Protein AF-A0AA88QJ76-F1 (afdb_monomer)

Structure (mmCIF, N/CA/C/O backbone):
data_AF-A0AA88QJ76-F1
#
_entry.id   AF-A0AA88QJ76-F1
#
loop_
_atom_site.group_PDB
_atom_site.id
_atom_site.type_symbol
_atom_site.label_atom_id
_atom_site.label_alt_id
_atom_site.label_comp_id
_atom_site.label_asym_id
_atom_site.label_entity_id
_atom_site.label_seq_id
_atom_site.pdbx_PDB_ins_code
_atom_site.Cartn_x
_atom_site.Cartn_y
_atom_site.Cartn_z
_atom_site.occupancy
_atom_site.B_iso_or_equiv
_atom_site.auth_seq_id
_atom_site.auth_comp_id
_atom_site.auth_asym_id
_atom_site.auth_atom_id
_atom_site.pdbx_PDB_model_num
ATOM 1 N N . CYS A 1 1 ? 22.068 1.053 -34.171 1.00 64.75 1 CYS A N 1
ATOM 2 C CA . CYS A 1 1 ? 22.144 1.717 -32.851 1.00 64.75 1 CYS A CA 1
ATOM 3 C C . CYS A 1 1 ? 23.212 2.799 -32.825 1.00 64.75 1 CYS A C 1
ATOM 5 O O . CYS A 1 1 ? 22.834 3.928 -32.592 1.00 64.75 1 CYS A O 1
ATOM 7 N N . SER A 1 2 ? 24.478 2.518 -33.160 1.00 75.44 2 SER A N 1
ATOM 8 C CA . SER A 1 2 ? 25.565 3.513 -33.067 1.00 75.44 2 SER A CA 1
ATOM 9 C C . SER A 1 2 ? 25.320 4.810 -33.853 1.00 75.44 2 SER A C 1
ATOM 11 O O . SER A 1 2 ? 25.640 5.882 -33.366 1.00 75.44 2 SER A O 1
ATOM 13 N N . LEU A 1 3 ? 24.700 4.730 -35.039 1.00 74.75 3 LEU A N 1
ATOM 14 C CA . LEU A 1 3 ? 24.311 5.921 -35.808 1.00 74.75 3 LEU A CA 1
ATOM 15 C C . LEU A 1 3 ? 23.188 6.723 -35.125 1.00 74.75 3 LEU A C 1
ATOM 17 O O . LEU A 1 3 ? 23.214 7.949 -35.141 1.00 74.75 3 LEU A O 1
ATOM 21 N N . GLY A 1 4 ? 22.237 6.032 -34.488 1.00 77.50 4 GLY A N 1
ATOM 22 C CA . GLY A 1 4 ? 21.186 6.650 -33.676 1.00 77.50 4 GLY A CA 1
ATOM 23 C C . GLY A 1 4 ? 21.742 7.289 -32.405 1.00 77.50 4 GLY A C 1
ATOM 24 O O . GLY A 1 4 ? 21.294 8.361 -32.032 1.00 77.50 4 GLY A O 1
ATOM 25 N N . ASP A 1 5 ? 22.769 6.695 -31.790 1.00 76.06 5 ASP A N 1
ATOM 26 C CA . ASP A 1 5 ? 23.415 7.249 -30.590 1.00 76.06 5 ASP A CA 1
ATOM 27 C C . ASP A 1 5 ? 24.094 8.608 -30.888 1.00 76.06 5 ASP A C 1
ATOM 29 O O . ASP A 1 5 ? 24.190 9.452 -30.003 1.00 76.06 5 ASP A O 1
ATOM 33 N N . ILE A 1 6 ? 24.528 8.837 -32.137 1.00 78.75 6 ILE A N 1
ATOM 34 C CA . ILE A 1 6 ? 25.146 10.096 -32.595 1.00 78.75 6 ILE A CA 1
ATOM 35 C C . ILE A 1 6 ? 24.092 11.114 -33.051 1.00 78.75 6 ILE A C 1
ATOM 37 O O . ILE A 1 6 ? 24.197 12.298 -32.750 1.00 78.75 6 ILE A O 1
ATOM 41 N N . THR A 1 7 ? 23.092 10.664 -33.811 1.00 79.12 7 THR A N 1
ATOM 42 C CA . THR A 1 7 ? 22.075 11.539 -34.429 1.00 79.12 7 THR A CA 1
ATOM 43 C C . THR A 1 7 ? 20.883 11.823 -33.519 1.00 79.12 7 THR A C 1
ATOM 45 O O . THR A 1 7 ? 20.097 12.723 -33.795 1.00 79.12 7 THR A O 1
ATOM 48 N N . ASN A 1 8 ? 20.754 11.054 -32.440 1.00 76.12 8 ASN A N 1
ATOM 49 C CA . ASN A 1 8 ? 19.618 11.014 -31.529 1.00 76.12 8 ASN A CA 1
ATOM 50 C C . ASN A 1 8 ? 18.247 10.882 -32.218 1.00 76.12 8 ASN A C 1
ATOM 52 O O . ASN A 1 8 ? 17.238 11.367 -31.709 1.00 76.12 8 ASN A O 1
ATOM 56 N N . ASP A 1 9 ? 18.221 10.225 -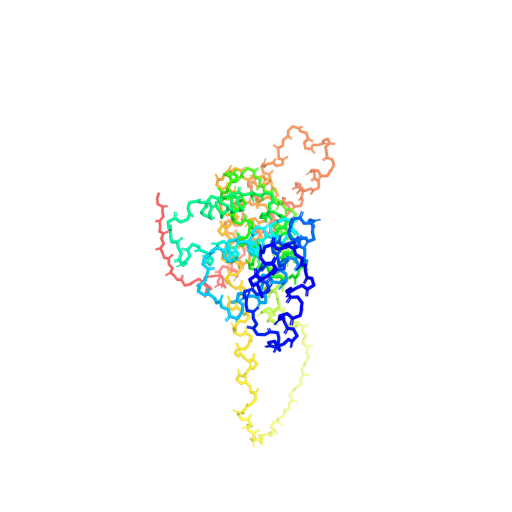33.377 1.00 82.56 9 ASP A N 1
ATOM 57 C CA . ASP A 1 9 ? 17.017 10.027 -34.176 1.00 82.56 9 ASP A CA 1
ATOM 58 C C . ASP A 1 9 ? 16.367 8.668 -33.875 1.00 82.56 9 ASP A C 1
ATOM 60 O O . ASP A 1 9 ? 16.984 7.602 -34.008 1.00 82.56 9 ASP A O 1
ATOM 64 N N . ASP A 1 10 ? 15.086 8.707 -33.513 1.00 85.00 10 ASP A N 1
ATOM 65 C CA . ASP A 1 10 ? 14.267 7.532 -33.224 1.00 85.00 10 ASP A CA 1
ATOM 66 C C . ASP A 1 10 ? 14.133 6.600 -34.434 1.00 85.00 10 ASP A C 1
ATOM 68 O O . ASP A 1 10 ? 14.090 5.376 -34.266 1.00 85.00 10 ASP A O 1
ATOM 72 N N . ALA A 1 11 ? 14.149 7.137 -35.662 1.00 86.50 11 ALA A N 1
ATOM 73 C CA . ALA A 1 11 ? 14.049 6.329 -36.878 1.00 86.50 11 ALA A CA 1
ATOM 74 C C . ALA A 1 11 ? 15.208 5.325 -36.996 1.00 86.50 11 ALA A C 1
ATOM 76 O O . ALA A 1 11 ? 15.017 4.172 -37.402 1.00 86.50 11 ALA A O 1
ATOM 77 N N . CYS A 1 12 ? 16.408 5.720 -36.559 1.00 85.81 12 CYS A N 1
ATOM 78 C CA . CYS A 1 12 ? 17.585 4.855 -36.556 1.00 85.81 12 CYS A CA 1
ATOM 79 C C . CYS A 1 12 ? 17.459 3.686 -35.564 1.00 85.81 12 CYS A C 1
ATOM 81 O O . CYS A 1 12 ? 18.007 2.604 -35.807 1.00 85.81 12 CYS A O 1
ATOM 83 N N . TYR A 1 13 ? 16.748 3.876 -34.449 1.00 87.44 13 TYR A N 1
ATOM 84 C CA . TYR A 1 13 ? 16.494 2.815 -33.475 1.00 87.44 13 TYR A CA 1
ATOM 85 C C . TYR A 1 13 ? 15.327 1.916 -33.889 1.00 87.44 13 TYR A C 1
ATOM 87 O O . TYR A 1 13 ? 15.441 0.700 -33.740 1.00 87.44 13 TYR A O 1
ATOM 95 N N . ASN A 1 14 ? 14.266 2.473 -34.478 1.00 87.38 14 ASN A N 1
ATOM 96 C CA . ASN A 1 14 ? 13.141 1.698 -35.010 1.00 87.38 14 ASN A CA 1
ATOM 97 C C . ASN A 1 14 ? 13.599 0.741 -36.113 1.00 87.38 14 ASN A C 1
ATOM 99 O O . ASN A 1 14 ? 13.347 -0.459 -36.029 1.00 87.38 14 ASN A O 1
ATOM 103 N N . LYS A 1 15 ? 14.415 1.222 -37.058 1.00 86.94 15 LYS A N 1
ATOM 104 C CA . LYS A 1 15 ? 15.025 0.362 -38.082 1.00 86.94 15 LYS A CA 1
ATOM 105 C C . LYS A 1 15 ? 15.911 -0.730 -37.473 1.00 86.94 15 LYS A C 1
ATOM 107 O O . LYS A 1 15 ? 15.948 -1.857 -37.960 1.00 86.94 15 LYS A O 1
ATOM 112 N N . ALA A 1 16 ? 16.613 -0.431 -36.377 1.00 85.12 16 ALA A N 1
ATOM 113 C CA . ALA A 1 16 ? 17.391 -1.439 -35.657 1.00 85.12 16 ALA A CA 1
ATOM 114 C C . ALA A 1 16 ? 16.502 -2.487 -34.958 1.00 85.12 16 ALA A C 1
ATOM 116 O O . ALA A 1 16 ? 16.897 -3.651 -34.863 1.00 85.12 16 ALA A O 1
ATOM 117 N N . LEU A 1 17 ? 15.311 -2.112 -34.481 1.00 87.50 17 LEU A N 1
ATOM 118 C CA . LEU A 1 17 ? 14.330 -3.050 -33.930 1.00 87.50 17 LEU A CA 1
ATOM 119 C C . LEU A 1 17 ? 13.701 -3.927 -35.014 1.00 87.50 17 LEU A C 1
ATOM 121 O O . LEU A 1 17 ? 13.599 -5.132 -34.798 1.00 87.50 17 LEU A O 1
ATOM 125 N N . GLU A 1 18 ? 13.365 -3.365 -36.175 1.00 89.31 18 GLU A N 1
ATOM 126 C CA . GLU A 1 18 ? 12.838 -4.109 -37.327 1.00 89.31 18 GLU A CA 1
ATOM 127 C C . GLU A 1 18 ? 13.822 -5.186 -37.791 1.00 89.31 18 GLU A C 1
ATOM 129 O O . GLU A 1 18 ? 13.480 -6.366 -37.844 1.00 89.31 18 GLU A O 1
ATOM 134 N N . VAL A 1 19 ? 15.082 -4.804 -38.029 1.00 89.25 19 VAL A N 1
ATOM 135 C CA . VAL A 1 19 ? 16.128 -5.736 -38.485 1.00 89.25 19 VAL A CA 1
ATOM 136 C C . VAL A 1 19 ? 16.435 -6.809 -37.435 1.00 89.25 19 VAL A C 1
ATOM 138 O O . VAL A 1 19 ? 16.779 -7.936 -37.781 1.00 89.25 19 VAL A O 1
ATOM 141 N N . SER A 1 20 ? 16.303 -6.486 -36.145 1.00 83.62 20 SER A N 1
ATOM 142 C CA . SER A 1 20 ? 16.570 -7.431 -35.050 1.00 83.62 20 SER A CA 1
ATOM 143 C C . SER A 1 20 ? 15.352 -8.244 -34.598 1.00 83.62 20 SER A C 1
ATOM 145 O O . SER A 1 20 ? 15.470 -9.019 -33.645 1.00 83.62 20 SER A O 1
ATOM 147 N N . GLY A 1 21 ? 14.180 -8.070 -35.220 1.00 85.50 21 GLY A N 1
ATOM 148 C CA . GLY A 1 21 ? 12.945 -8.737 -34.797 1.00 85.50 21 GLY A CA 1
ATOM 149 C C . GLY A 1 21 ? 12.543 -8.399 -33.355 1.00 85.50 21 GLY A C 1
ATOM 150 O O . GLY A 1 21 ? 12.120 -9.275 -32.604 1.00 85.50 21 GLY A O 1
ATOM 151 N N . ASN A 1 22 ? 12.736 -7.143 -32.941 1.00 83.94 22 ASN A N 1
ATOM 152 C CA . ASN A 1 22 ? 12.424 -6.615 -31.608 1.00 83.94 22 ASN A CA 1
ATOM 153 C C . ASN A 1 22 ? 13.224 -7.232 -30.434 1.00 83.94 22 ASN A C 1
ATOM 155 O O . ASN A 1 22 ? 12.823 -7.121 -29.269 1.00 83.94 22 ASN A O 1
ATOM 159 N N . ARG A 1 23 ? 14.373 -7.861 -30.724 1.00 86.25 23 ARG A N 1
ATOM 160 C CA . ARG A 1 23 ? 15.261 -8.499 -29.727 1.00 86.25 23 ARG A CA 1
ATOM 161 C C . ARG A 1 23 ? 16.390 -7.594 -29.229 1.00 86.25 23 ARG A C 1
ATOM 163 O O . ARG A 1 23 ? 17.107 -7.951 -28.298 1.00 86.25 23 ARG A O 1
ATOM 170 N N . SER A 1 24 ? 16.575 -6.419 -29.830 1.00 89.31 24 SER A N 1
ATOM 171 C CA . SER A 1 24 ? 17.642 -5.498 -29.433 1.00 89.31 24 SER A CA 1
ATOM 172 C C . SER A 1 24 ? 17.275 -4.702 -28.178 1.00 89.31 24 SER A C 1
ATOM 174 O O . SER A 1 24 ? 16.634 -3.653 -28.253 1.00 89.31 24 SER A O 1
ATOM 176 N N . ALA A 1 25 ? 17.751 -5.157 -27.014 1.00 89.94 25 ALA A N 1
ATOM 177 C CA . ALA A 1 25 ? 17.600 -4.422 -25.756 1.00 89.94 25 ALA A CA 1
ATOM 178 C C . ALA A 1 25 ? 18.228 -3.017 -25.833 1.00 89.94 25 ALA A C 1
ATOM 180 O O . ALA A 1 25 ? 17.666 -2.056 -25.322 1.00 89.94 25 ALA A O 1
ATOM 181 N N . ARG A 1 26 ? 19.374 -2.855 -26.516 1.00 89.50 26 ARG A N 1
ATOM 182 C CA . ARG A 1 26 ? 20.039 -1.545 -26.671 1.00 89.50 26 ARG A CA 1
ATOM 183 C C . ARG A 1 26 ? 19.161 -0.530 -27.403 1.00 89.50 26 ARG A C 1
ATOM 185 O O . ARG A 1 26 ? 19.054 0.589 -26.924 1.00 89.50 26 ARG A O 1
ATOM 192 N N . ALA A 1 27 ? 18.525 -0.919 -28.510 1.00 90.56 27 ALA A N 1
ATOM 193 C CA . ALA A 1 27 ? 17.647 -0.014 -29.251 1.00 90.56 27 ALA A CA 1
ATOM 194 C C . ALA A 1 27 ? 16.423 0.401 -28.416 1.00 90.56 27 ALA A C 1
ATOM 196 O O . ALA A 1 27 ? 16.096 1.583 -28.372 1.00 90.56 27 ALA A O 1
ATOM 197 N N . LYS A 1 28 ? 15.814 -0.543 -27.679 1.00 92.50 28 LYS A N 1
ATOM 198 C CA . LYS A 1 28 ? 14.700 -0.240 -26.763 1.00 92.50 28 LYS A CA 1
ATOM 199 C C . LYS A 1 28 ? 15.099 0.738 -25.659 1.00 92.50 28 LYS A C 1
ATOM 201 O O . LYS A 1 28 ? 14.355 1.672 -25.400 1.00 92.50 28 LYS A O 1
ATOM 206 N N . ARG A 1 29 ? 16.280 0.567 -25.048 1.00 93.62 29 ARG A N 1
ATOM 207 C CA . ARG A 1 29 ? 16.793 1.487 -24.012 1.00 93.62 29 ARG A CA 1
ATOM 208 C C . ARG A 1 29 ? 16.978 2.909 -24.543 1.00 93.62 29 ARG A C 1
ATOM 210 O O . ARG A 1 29 ? 16.581 3.857 -23.873 1.00 93.62 29 ARG A O 1
ATOM 217 N N . SER A 1 30 ? 17.559 3.061 -25.735 1.00 92.62 30 SER A N 1
ATOM 218 C CA . SER A 1 30 ? 17.749 4.386 -26.337 1.00 92.62 30 SER A CA 1
ATOM 219 C C . SER A 1 30 ? 16.409 5.058 -26.663 1.00 92.62 30 SER A C 1
ATOM 221 O O . SER A 1 30 ? 16.210 6.212 -26.296 1.00 92.62 30 SER A O 1
ATOM 223 N N . LEU A 1 31 ? 15.450 4.322 -27.240 1.00 92.31 31 LEU A N 1
ATOM 224 C CA . LEU A 1 31 ? 14.092 4.834 -27.475 1.00 92.31 31 LEU A CA 1
ATOM 225 C C . LEU A 1 31 ? 13.373 5.199 -26.172 1.00 92.31 31 LEU A C 1
ATOM 227 O O . LEU A 1 31 ? 12.736 6.245 -26.096 1.00 92.31 31 LEU A O 1
ATOM 231 N N . ALA A 1 32 ? 13.506 4.376 -25.130 1.00 94.44 32 ALA A N 1
ATOM 232 C CA . ALA A 1 32 ? 12.908 4.647 -23.827 1.00 94.44 32 ALA A CA 1
ATOM 233 C C . ALA A 1 32 ? 13.456 5.940 -23.206 1.00 94.44 32 ALA A C 1
ATOM 235 O O . ALA A 1 32 ? 12.697 6.725 -22.635 1.00 94.44 32 ALA A O 1
ATOM 236 N N . ARG A 1 33 ? 14.764 6.192 -23.350 1.00 93.56 33 ARG A N 1
ATOM 237 C CA . ARG A 1 33 ? 15.410 7.436 -22.911 1.00 93.56 33 ARG A CA 1
ATOM 238 C C . ARG A 1 33 ? 14.911 8.646 -23.704 1.00 93.56 33 ARG A C 1
ATOM 240 O O . ARG A 1 33 ? 14.624 9.678 -23.104 1.00 93.56 33 ARG A O 1
ATOM 247 N N . ASN A 1 34 ? 14.749 8.512 -25.019 1.00 93.25 34 ASN A N 1
ATOM 248 C CA . ASN A 1 34 ? 14.214 9.583 -25.860 1.00 93.25 34 ASN A CA 1
ATOM 249 C C . ASN A 1 34 ? 12.758 9.909 -25.513 1.00 93.25 34 ASN A C 1
ATOM 251 O O . ASN A 1 34 ? 12.433 11.079 -25.317 1.00 93.25 34 ASN A O 1
ATOM 255 N N . ALA A 1 35 ? 11.915 8.890 -25.327 1.00 94.00 35 ALA A N 1
ATOM 256 C CA . ALA A 1 35 ? 10.539 9.056 -24.860 1.00 94.00 35 ALA A CA 1
ATOM 257 C C . ALA A 1 35 ? 10.477 9.749 -23.485 1.00 94.00 35 ALA A C 1
ATOM 259 O O . ALA A 1 35 ? 9.692 10.676 -23.292 1.00 94.00 35 ALA A O 1
ATOM 260 N N . TYR A 1 36 ? 11.360 9.378 -22.548 1.00 95.12 36 TYR A N 1
ATOM 261 C CA . TYR A 1 36 ? 11.446 10.033 -21.237 1.00 95.12 36 TYR A CA 1
ATOM 262 C C . TYR A 1 36 ? 11.768 11.528 -21.362 1.00 95.12 36 TYR A C 1
ATOM 264 O O . TYR A 1 36 ? 11.114 12.360 -20.734 1.00 95.12 36 TYR A O 1
ATOM 272 N N . ASN A 1 37 ? 12.740 11.878 -22.210 1.00 92.94 37 ASN A N 1
ATOM 273 C CA . ASN A 1 37 ? 13.142 13.266 -22.445 1.00 92.94 37 ASN A CA 1
ATOM 274 C C . ASN A 1 37 ? 12.041 14.098 -23.122 1.00 92.94 37 ASN A C 1
ATOM 276 O O . ASN A 1 37 ? 11.983 15.308 -22.916 1.00 92.94 37 ASN A O 1
ATOM 280 N N . ARG A 1 38 ? 11.150 13.462 -23.895 1.00 93.06 38 ARG A N 1
ATOM 281 C CA . ARG A 1 38 ? 9.958 14.101 -24.476 1.00 93.06 38 ARG A CA 1
ATOM 282 C C . ARG A 1 38 ? 8.788 14.251 -23.497 1.00 93.06 38 ARG A C 1
ATOM 284 O O . ARG A 1 38 ? 7.810 14.907 -23.834 1.00 93.06 38 ARG A O 1
ATOM 291 N N . GLY A 1 39 ? 8.870 13.661 -22.304 1.00 93.62 39 GLY A N 1
ATOM 292 C CA . GLY A 1 39 ? 7.769 13.634 -21.334 1.00 93.62 39 GLY A CA 1
ATOM 293 C C . GLY A 1 39 ? 6.741 12.522 -21.574 1.00 93.62 39 GLY A C 1
ATOM 294 O O . GLY A 1 39 ? 5.723 12.465 -20.890 1.00 93.62 39 GLY A O 1
ATOM 295 N N . GLU A 1 40 ? 7.002 11.607 -22.509 1.00 95.50 40 GLU A N 1
ATOM 296 C CA . GLU A 1 40 ? 6.158 10.445 -22.812 1.00 95.50 40 GLU A CA 1
ATOM 297 C C . GLU A 1 40 ? 6.449 9.311 -21.811 1.00 95.50 40 GLU A C 1
ATOM 299 O O . GLU A 1 40 ? 6.975 8.249 -22.160 1.00 95.50 40 GLU A O 1
ATOM 304 N N . TYR A 1 41 ? 6.153 9.549 -20.530 1.00 95.81 41 TYR A N 1
ATOM 305 C CA . TYR A 1 41 ? 6.579 8.670 -19.433 1.00 95.81 41 TYR A CA 1
ATOM 306 C C . TYR A 1 41 ? 5.988 7.256 -19.516 1.00 95.81 41 TYR A C 1
ATOM 308 O O . TYR A 1 41 ? 6.716 6.289 -19.300 1.00 95.81 41 TYR A O 1
ATOM 316 N N . GLU A 1 42 ? 4.729 7.110 -19.933 1.00 95.94 42 GLU A N 1
ATOM 317 C CA . GLU A 1 42 ? 4.078 5.799 -20.078 1.00 95.94 42 GLU A CA 1
ATOM 318 C C . GLU A 1 42 ? 4.709 4.947 -21.176 1.00 95.94 42 GLU A C 1
ATOM 320 O O . GLU A 1 42 ? 4.959 3.752 -21.000 1.00 95.94 42 GLU A O 1
ATOM 325 N N . MET A 1 43 ? 5.028 5.580 -22.305 1.00 94.75 43 MET A N 1
ATOM 326 C CA . MET A 1 43 ? 5.728 4.922 -23.402 1.00 94.75 43 MET A CA 1
ATOM 327 C C . MET A 1 43 ? 7.151 4.544 -22.982 1.00 94.75 43 MET A C 1
ATOM 329 O O . MET A 1 43 ? 7.593 3.425 -23.243 1.00 94.75 43 MET A O 1
ATOM 333 N N . SER A 1 44 ? 7.848 5.448 -22.287 1.00 96.38 44 SER A N 1
ATOM 334 C CA . SER A 1 44 ? 9.183 5.192 -21.746 1.00 96.38 44 SER A CA 1
ATOM 335 C C . SER A 1 44 ? 9.193 3.994 -20.796 1.00 96.38 44 SER A C 1
ATOM 337 O O . SER A 1 44 ? 10.010 3.089 -20.968 1.00 96.38 44 SER A O 1
ATOM 339 N N . LYS A 1 45 ? 8.246 3.943 -19.853 1.00 96.75 45 LYS A N 1
ATOM 340 C CA . LYS A 1 45 ? 8.066 2.849 -18.892 1.00 96.75 45 LYS A CA 1
ATOM 341 C C . LYS A 1 45 ? 7.934 1.498 -19.605 1.00 96.75 45 LYS A C 1
ATOM 343 O O . LYS A 1 45 ? 8.737 0.596 -19.374 1.00 96.75 45 LYS A O 1
ATOM 348 N N . ASN A 1 46 ? 7.016 1.398 -20.568 1.00 96.00 46 ASN A N 1
ATOM 349 C CA . ASN A 1 46 ? 6.784 0.167 -21.331 1.00 96.00 46 ASN A CA 1
ATOM 350 C C . ASN A 1 46 ? 8.015 -0.270 -22.148 1.00 96.00 46 ASN A C 1
ATOM 352 O O . ASN A 1 46 ? 8.333 -1.460 -22.229 1.00 96.00 46 ASN A O 1
ATOM 356 N N . LEU A 1 47 ? 8.735 0.681 -22.754 1.00 94.81 47 LEU A N 1
ATOM 357 C CA . LEU A 1 47 ? 9.961 0.393 -23.504 1.00 94.81 47 LEU A CA 1
ATOM 358 C C . LEU A 1 47 ? 11.096 -0.084 -22.588 1.00 94.81 47 LEU A C 1
ATOM 360 O O . LEU A 1 47 ? 11.819 -1.016 -22.956 1.00 94.81 47 LEU A O 1
ATOM 364 N N . TRP A 1 48 ? 11.230 0.511 -21.400 1.00 96.19 48 TRP A N 1
ATOM 365 C CA . TRP A 1 48 ? 12.176 0.070 -20.376 1.00 96.19 48 TRP A CA 1
ATOM 366 C C . TRP A 1 48 ? 11.859 -1.340 -19.881 1.00 96.19 48 TRP A C 1
ATOM 368 O O . TRP A 1 48 ? 12.764 -2.170 -19.839 1.00 96.19 48 TRP A O 1
ATOM 378 N N . GLU A 1 49 ? 10.597 -1.664 -19.606 1.00 95.12 49 GLU A N 1
ATOM 379 C CA . GLU A 1 49 ? 10.184 -3.027 -19.236 1.00 95.12 49 GLU A CA 1
ATOM 380 C C . GLU A 1 49 ? 10.535 -4.042 -20.315 1.00 95.12 49 GLU A C 1
ATOM 382 O O . GLU A 1 49 ? 11.155 -5.068 -20.041 1.00 95.12 49 GLU A O 1
ATOM 387 N N . CYS A 1 50 ? 10.206 -3.729 -21.568 1.00 93.56 50 CYS A N 1
ATOM 388 C CA . CYS A 1 50 ? 10.541 -4.581 -22.700 1.00 93.56 50 CYS A CA 1
ATOM 389 C C . CYS A 1 50 ? 12.058 -4.749 -22.874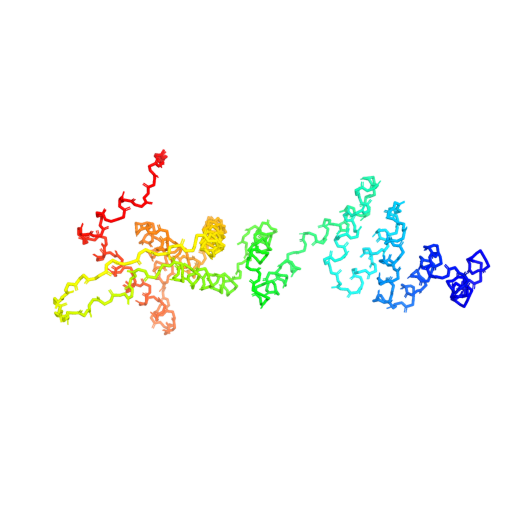 1.00 93.56 50 CYS A C 1
ATOM 391 O O . CYS A 1 50 ? 12.506 -5.766 -23.405 1.00 93.56 50 CYS A O 1
ATOM 393 N N . ALA A 1 51 ? 12.855 -3.749 -22.490 1.00 93.75 51 ALA A N 1
ATOM 394 C CA . ALA A 1 51 ? 14.308 -3.836 -22.503 1.00 93.75 51 ALA A CA 1
ATOM 395 C C . ALA A 1 51 ? 14.839 -4.700 -21.349 1.00 93.75 51 ALA A C 1
ATOM 397 O O . ALA A 1 51 ? 15.732 -5.516 -21.578 1.00 93.75 51 ALA A O 1
ATOM 398 N N . MET A 1 52 ? 14.286 -4.551 -20.143 1.00 94.56 52 MET A N 1
ATOM 399 C CA . MET A 1 52 ? 14.693 -5.303 -18.948 1.00 94.56 52 MET A CA 1
ATOM 400 C C . MET A 1 52 ? 14.247 -6.767 -18.995 1.00 94.56 52 MET A C 1
ATOM 402 O O . MET A 1 52 ? 14.952 -7.636 -18.491 1.00 94.56 52 MET A O 1
ATOM 406 N N . ALA A 1 53 ? 13.147 -7.065 -19.689 1.00 93.12 53 ALA A N 1
ATOM 407 C CA . ALA A 1 53 ? 12.735 -8.433 -19.992 1.00 93.12 53 ALA A CA 1
ATOM 408 C C . ALA A 1 53 ? 13.730 -9.160 -20.918 1.00 93.12 53 ALA A C 1
ATOM 410 O O . ALA A 1 53 ? 13.872 -10.376 -20.839 1.00 93.12 53 ALA A O 1
ATOM 411 N N . LEU A 1 54 ? 14.426 -8.423 -21.794 1.00 90.50 54 LEU A N 1
ATOM 412 C CA . LEU A 1 54 ? 15.454 -8.979 -22.681 1.00 90.50 54 LEU A CA 1
ATOM 413 C C . LEU A 1 54 ? 16.825 -9.067 -22.005 1.00 90.50 54 LEU A C 1
ATOM 415 O O . LEU A 1 54 ? 17.576 -10.003 -22.265 1.00 90.50 54 LEU A O 1
ATOM 419 N N . ASN A 1 55 ? 17.174 -8.078 -21.182 1.00 89.25 55 ASN A N 1
ATOM 420 C CA . ASN A 1 55 ? 18.401 -8.080 -20.398 1.00 89.25 55 ASN A CA 1
ATOM 421 C C . ASN A 1 55 ? 18.133 -7.539 -18.992 1.00 89.25 55 ASN A C 1
ATOM 423 O O . ASN A 1 55 ? 18.088 -6.325 -18.788 1.00 89.25 55 ASN A O 1
ATOM 427 N N . SER A 1 56 ? 18.008 -8.453 -18.032 1.00 89.88 56 SER A N 1
ATOM 428 C CA . SER A 1 56 ? 17.716 -8.131 -16.638 1.00 89.88 56 SER A CA 1
ATOM 429 C C . SER A 1 56 ? 18.951 -7.747 -15.822 1.00 89.88 56 SER A C 1
ATOM 431 O O . SER A 1 56 ? 18.794 -7.235 -14.719 1.00 89.88 56 SER A O 1
ATOM 433 N N . LEU A 1 57 ? 20.169 -7.983 -16.318 1.00 92.00 57 LEU A N 1
ATOM 434 C CA . LEU A 1 57 ? 21.426 -7.707 -15.609 1.00 92.00 57 LEU A CA 1
ATOM 435 C C . LEU A 1 57 ? 21.962 -6.316 -15.973 1.00 92.00 57 LEU A C 1
ATOM 437 O O . LEU A 1 57 ? 23.077 -6.166 -16.471 1.00 92.00 57 LEU A O 1
ATOM 441 N N . TYR A 1 58 ? 21.133 -5.289 -15.784 1.00 92.25 58 TYR A N 1
ATOM 442 C CA . TYR A 1 58 ? 21.505 -3.907 -16.078 1.00 92.25 58 TYR A CA 1
ATOM 443 C C . TYR A 1 58 ? 20.934 -2.945 -15.018 1.00 92.25 58 TYR A C 1
ATOM 445 O O . TYR A 1 58 ? 19.790 -2.505 -15.163 1.00 92.25 58 TYR A O 1
ATOM 453 N N . PRO A 1 59 ? 21.706 -2.618 -13.959 1.00 92.75 59 PRO A N 1
ATOM 454 C CA . PRO A 1 59 ? 21.242 -1.792 -12.838 1.00 92.75 59 PRO A CA 1
ATOM 455 C C . PRO A 1 59 ? 20.677 -0.435 -13.274 1.00 92.75 59 PRO A C 1
ATOM 457 O O . PRO A 1 59 ? 19.547 -0.103 -12.918 1.00 92.75 59 PRO A O 1
ATOM 460 N N . ASP A 1 60 ? 21.393 0.304 -14.132 1.00 93.44 60 ASP A N 1
ATOM 461 C CA . ASP A 1 60 ? 20.936 1.620 -14.610 1.00 93.44 60 ASP A CA 1
ATOM 462 C C . ASP A 1 60 ? 19.601 1.544 -15.361 1.00 93.44 60 ASP A C 1
ATOM 464 O O . ASP A 1 60 ? 18.840 2.507 -15.388 1.00 93.44 60 ASP A O 1
ATOM 468 N N . GLY A 1 61 ? 19.312 0.413 -16.014 1.00 93.94 61 GLY A N 1
ATOM 469 C CA . GLY A 1 61 ? 18.056 0.222 -16.733 1.00 93.94 61 GLY A CA 1
ATOM 470 C C . GLY A 1 61 ? 16.880 0.018 -15.796 1.00 93.94 61 GLY A C 1
ATOM 471 O O . GLY A 1 61 ? 15.815 0.578 -16.038 1.00 93.94 61 GLY A O 1
ATOM 472 N N . TRP A 1 62 ? 17.084 -0.727 -14.710 1.00 96.50 62 TRP A N 1
ATOM 473 C CA . TRP A 1 62 ? 16.093 -0.861 -13.645 1.00 96.50 62 TRP A CA 1
ATOM 474 C C . TRP A 1 62 ? 15.869 0.464 -12.913 1.00 96.50 62 TRP A C 1
ATOM 476 O O . TRP A 1 62 ? 14.723 0.827 -12.649 1.00 96.50 62 TRP A O 1
ATOM 486 N N . PHE A 1 63 ? 16.932 1.239 -12.682 1.00 96.69 63 PHE A N 1
ATOM 487 C CA . PHE A 1 63 ? 16.816 2.592 -12.138 1.00 96.69 63 PHE A CA 1
ATOM 488 C C . PHE A 1 63 ? 16.036 3.522 -13.081 1.00 96.69 63 PHE A C 1
ATOM 490 O O . PHE A 1 63 ? 15.118 4.218 -12.649 1.00 96.69 63 PHE A O 1
ATOM 497 N N . ALA A 1 64 ? 16.348 3.502 -14.380 1.00 95.88 64 ALA A N 1
ATOM 498 C CA . ALA A 1 64 ? 15.653 4.309 -15.380 1.00 95.88 64 ALA A CA 1
ATOM 499 C C . ALA A 1 64 ? 14.182 3.895 -15.556 1.00 95.88 64 ALA A C 1
ATOM 501 O O . ALA A 1 64 ? 13.327 4.766 -15.720 1.00 95.88 64 ALA A O 1
ATOM 502 N N . LEU A 1 65 ? 13.872 2.596 -15.461 1.00 96.75 65 LEU A N 1
ATOM 503 C CA . LEU A 1 65 ? 12.496 2.105 -15.388 1.00 96.75 65 LEU A CA 1
ATOM 504 C C . LEU A 1 65 ? 11.780 2.683 -14.165 1.00 96.75 65 LEU A C 1
ATOM 506 O O . LEU A 1 65 ? 10.675 3.203 -14.300 1.00 96.75 65 LEU A O 1
ATOM 510 N N . GLY A 1 66 ? 12.426 2.637 -12.996 1.00 95.50 66 GLY A N 1
ATOM 511 C CA . GLY A 1 66 ? 11.881 3.185 -11.758 1.00 95.50 66 GLY A CA 1
ATOM 512 C C . GLY A 1 66 ? 11.570 4.681 -11.867 1.00 95.50 66 GLY A C 1
ATOM 513 O O . GLY A 1 66 ? 10.483 5.129 -11.507 1.00 95.50 66 GLY A O 1
ATOM 514 N N . ALA A 1 67 ? 12.488 5.454 -12.454 1.00 95.50 67 ALA A N 1
ATOM 515 C CA . ALA A 1 67 ? 12.309 6.884 -12.694 1.00 95.50 67 ALA A CA 1
ATOM 516 C C . ALA A 1 67 ? 11.181 7.186 -13.699 1.00 95.50 67 ALA A C 1
ATOM 518 O O . ALA A 1 67 ? 10.372 8.087 -13.463 1.00 95.50 67 ALA A O 1
ATOM 519 N N . ALA A 1 68 ? 11.096 6.429 -14.799 1.00 96.44 68 ALA A N 1
ATOM 520 C CA . ALA A 1 68 ? 10.016 6.551 -15.779 1.00 96.44 68 ALA A CA 1
ATOM 521 C C . ALA A 1 68 ? 8.650 6.223 -15.159 1.00 96.44 68 ALA A C 1
ATOM 523 O O . ALA A 1 68 ? 7.716 7.009 -15.309 1.00 96.44 68 ALA A O 1
ATOM 524 N N . ALA A 1 69 ? 8.560 5.129 -14.398 1.00 95.38 69 ALA A N 1
ATOM 525 C CA . ALA A 1 69 ? 7.358 4.723 -13.672 1.00 95.38 69 ALA A CA 1
ATOM 526 C C . ALA A 1 69 ? 6.926 5.772 -12.632 1.00 95.38 69 ALA A C 1
ATOM 528 O O . ALA A 1 69 ? 5.750 6.118 -12.537 1.00 95.38 69 ALA A O 1
ATOM 529 N N . LEU A 1 70 ? 7.880 6.378 -11.920 1.00 91.56 70 LEU A N 1
ATOM 530 C CA . LEU A 1 70 ? 7.580 7.430 -10.952 1.00 91.56 70 LEU A CA 1
ATOM 531 C C . LEU A 1 70 ? 6.972 8.673 -11.618 1.00 91.56 70 LEU A C 1
ATOM 533 O O . LEU A 1 70 ? 6.001 9.240 -11.116 1.00 91.56 70 LEU A O 1
ATOM 537 N N . LYS A 1 71 ? 7.514 9.096 -12.768 1.00 92.81 71 LYS A N 1
ATOM 538 C CA . LYS A 1 71 ? 6.963 10.217 -13.550 1.00 92.81 71 LYS A CA 1
ATOM 539 C C . LYS A 1 71 ? 5.609 9.890 -14.182 1.00 92.81 71 LYS A C 1
ATOM 541 O O . LYS A 1 71 ? 4.763 10.775 -14.284 1.00 92.81 71 LYS A O 1
ATOM 546 N N . ALA A 1 72 ? 5.396 8.622 -14.515 1.00 91.88 72 ALA A N 1
ATOM 547 C CA . ALA A 1 72 ? 4.121 8.037 -14.917 1.00 91.88 72 ALA A CA 1
ATOM 548 C C . ALA A 1 72 ? 3.084 7.929 -13.775 1.00 91.88 72 ALA A C 1
ATOM 550 O O . ALA A 1 72 ? 1.931 7.591 -14.024 1.00 91.88 72 ALA A O 1
ATOM 551 N N . ARG A 1 73 ? 3.460 8.249 -12.524 1.00 86.19 73 ARG A N 1
ATOM 552 C CA . ARG A 1 73 ? 2.654 8.047 -11.300 1.00 86.19 73 ARG A CA 1
ATOM 553 C C . ARG A 1 73 ? 2.338 6.579 -10.984 1.00 86.19 73 ARG A C 1
ATOM 555 O O . ARG A 1 73 ? 1.454 6.305 -10.178 1.00 86.19 73 ARG A O 1
ATOM 562 N N . ASP A 1 74 ? 3.087 5.651 -11.565 1.00 86.06 74 ASP A N 1
ATOM 563 C CA . ASP A 1 74 ? 3.020 4.222 -11.276 1.00 86.06 74 ASP A CA 1
ATOM 564 C C . ASP A 1 74 ? 4.056 3.880 -10.200 1.00 86.06 74 ASP A C 1
ATOM 566 O O . ASP A 1 74 ? 5.231 3.617 -10.471 1.00 86.06 74 ASP A O 1
ATOM 570 N N . VAL A 1 75 ? 3.632 3.990 -8.943 1.00 84.56 75 VAL A N 1
ATOM 571 C CA . VAL A 1 75 ? 4.558 3.945 -7.810 1.00 84.56 75 VAL A CA 1
ATOM 572 C C . VAL A 1 75 ? 4.977 2.525 -7.444 1.00 84.56 75 VAL A C 1
ATOM 574 O O . VAL A 1 75 ? 6.121 2.321 -7.042 1.00 84.56 75 VAL A O 1
ATOM 577 N N . GLU A 1 76 ? 4.098 1.542 -7.630 1.00 83.88 76 GLU A N 1
ATOM 578 C CA . GLU A 1 76 ? 4.427 0.128 -7.420 1.00 83.88 76 GLU A CA 1
ATOM 579 C C . GLU A 1 76 ? 5.576 -0.283 -8.336 1.00 83.88 76 GLU A C 1
ATOM 581 O O . GLU A 1 76 ? 6.618 -0.761 -7.884 1.00 83.88 76 GLU A O 1
ATOM 586 N N . LYS A 1 77 ? 5.441 0.026 -9.627 1.00 89.75 77 LYS A N 1
ATOM 587 C CA . LYS A 1 77 ? 6.467 -0.293 -10.612 1.00 89.75 77 LYS A CA 1
ATOM 588 C C . LYS A 1 77 ? 7.737 0.532 -10.426 1.00 89.75 77 LYS A C 1
ATOM 590 O O . LYS A 1 77 ? 8.834 0.047 -10.712 1.00 89.75 77 LYS A O 1
ATOM 595 N N . ALA A 1 78 ? 7.611 1.759 -9.916 1.00 92.56 78 ALA A N 1
ATOM 596 C CA . ALA A 1 78 ? 8.763 2.558 -9.521 1.00 92.56 78 ALA A CA 1
ATOM 597 C C . ALA A 1 78 ? 9.558 1.877 -8.400 1.00 92.56 78 ALA A C 1
ATOM 599 O O . ALA A 1 78 ? 10.778 1.735 -8.505 1.00 92.56 78 ALA A O 1
ATOM 600 N N . LEU A 1 79 ? 8.862 1.414 -7.356 1.00 90.75 79 LEU A N 1
ATOM 601 C CA . LEU A 1 79 ? 9.463 0.709 -6.230 1.00 90.75 79 LEU A CA 1
ATOM 602 C C . LEU A 1 79 ? 10.131 -0.595 -6.681 1.00 90.75 79 LEU A C 1
ATOM 604 O O . LEU A 1 79 ? 11.275 -0.843 -6.296 1.00 90.75 79 LEU A O 1
ATOM 608 N N . ASP A 1 80 ? 9.474 -1.382 -7.534 1.00 91.50 80 ASP A N 1
ATOM 609 C CA . ASP A 1 80 ? 10.047 -2.601 -8.116 1.00 91.50 80 ASP A CA 1
ATOM 610 C C . ASP A 1 80 ? 11.318 -2.306 -8.918 1.00 91.50 80 ASP A C 1
ATOM 612 O O . ASP A 1 80 ? 12.346 -2.960 -8.721 1.00 91.50 80 ASP A O 1
ATOM 616 N N . GLY A 1 81 ? 11.281 -1.287 -9.785 1.00 93.25 81 GLY A N 1
ATOM 617 C CA . GLY A 1 81 ? 12.430 -0.865 -10.583 1.00 93.25 81 GLY A CA 1
ATOM 618 C C . GLY A 1 81 ? 13.624 -0.475 -9.714 1.00 93.25 81 GLY A C 1
ATOM 619 O O . GLY A 1 81 ? 14.720 -1.009 -9.889 1.00 93.25 81 GLY A O 1
ATOM 620 N N . PHE A 1 82 ? 13.420 0.388 -8.716 1.00 95.38 82 PHE A N 1
ATOM 621 C CA . PHE A 1 82 ? 14.507 0.777 -7.816 1.00 95.38 82 PHE A CA 1
ATOM 622 C C . PHE A 1 82 ? 14.999 -0.387 -6.946 1.00 95.38 82 PHE A C 1
ATOM 624 O O . PHE A 1 82 ? 16.206 -0.540 -6.764 1.00 95.38 82 PHE A O 1
ATOM 631 N N . THR A 1 83 ? 14.100 -1.246 -6.458 1.00 92.69 83 THR A N 1
ATOM 632 C CA . THR A 1 83 ? 14.466 -2.416 -5.642 1.00 92.69 83 THR A CA 1
ATOM 633 C C . THR A 1 83 ? 15.336 -3.384 -6.438 1.00 92.69 83 THR A C 1
ATOM 635 O O . THR A 1 83 ? 16.344 -3.873 -5.931 1.00 92.69 83 THR A O 1
ATOM 638 N N . ARG A 1 84 ? 15.001 -3.629 -7.710 1.00 94.06 84 ARG A N 1
ATOM 639 C CA . ARG A 1 84 ? 15.824 -4.447 -8.609 1.00 94.06 84 ARG A CA 1
ATOM 640 C C . ARG A 1 84 ? 17.165 -3.798 -8.928 1.00 94.06 84 ARG A C 1
ATOM 642 O O . ARG A 1 84 ? 18.163 -4.510 -8.990 1.00 94.06 84 ARG A O 1
ATOM 649 N N . ALA A 1 85 ? 17.209 -2.476 -9.092 1.00 95.19 85 ALA A N 1
ATOM 650 C CA . ALA A 1 85 ? 18.461 -1.756 -9.310 1.00 95.19 85 ALA A CA 1
ATOM 651 C C . ALA A 1 85 ? 19.428 -1.951 -8.131 1.00 95.19 85 ALA A C 1
ATOM 653 O O . ALA A 1 85 ? 20.568 -2.342 -8.349 1.00 95.19 85 ALA A O 1
ATOM 654 N N . VAL A 1 86 ? 18.941 -1.792 -6.897 1.00 94.75 86 VAL A N 1
ATOM 655 C CA . VAL A 1 86 ? 19.723 -1.989 -5.664 1.00 94.75 86 VAL A CA 1
ATOM 656 C C . VAL A 1 86 ? 20.136 -3.448 -5.446 1.00 94.75 86 VAL A C 1
ATOM 658 O O . VAL A 1 86 ? 21.221 -3.719 -4.945 1.00 94.75 86 VAL A O 1
ATOM 661 N N . GLN A 1 87 ? 19.292 -4.412 -5.829 1.00 93.75 87 GLN A N 1
ATOM 662 C CA . GLN A 1 87 ? 19.655 -5.835 -5.764 1.00 93.75 87 GLN A CA 1
ATOM 663 C C . GLN A 1 87 ? 20.861 -6.173 -6.651 1.00 93.75 87 GLN A C 1
ATOM 665 O O . GLN A 1 87 ? 21.605 -7.098 -6.333 1.00 93.75 87 GLN A O 1
ATOM 670 N N . LEU A 1 88 ? 21.026 -5.462 -7.771 1.00 93.69 88 LEU A N 1
ATOM 671 C CA . LEU A 1 88 ? 22.136 -5.663 -8.703 1.00 93.69 88 LEU A CA 1
ATOM 672 C C . LEU A 1 88 ? 23.338 -4.764 -8.388 1.00 93.69 88 LEU A C 1
ATOM 674 O O . LEU A 1 88 ? 24.471 -5.181 -8.612 1.00 93.69 88 LEU A O 1
ATOM 678 N N . ASP A 1 89 ? 23.088 -3.555 -7.888 1.00 93.69 89 ASP A N 1
ATOM 679 C CA . ASP A 1 89 ? 24.094 -2.586 -7.459 1.00 93.69 89 ASP A CA 1
ATOM 680 C C . ASP A 1 89 ? 23.732 -2.003 -6.078 1.00 93.69 89 ASP A C 1
ATOM 682 O O . ASP A 1 89 ? 23.030 -0.988 -5.985 1.00 93.69 89 ASP A O 1
ATOM 686 N N . PRO A 1 90 ? 24.196 -2.643 -4.988 1.00 93.62 90 PRO A N 1
ATOM 687 C CA . PRO A 1 90 ? 23.906 -2.203 -3.625 1.00 93.62 90 PRO A CA 1
ATOM 688 C C . PRO A 1 90 ? 24.467 -0.820 -3.267 1.00 93.62 90 PRO A C 1
ATOM 690 O O . PRO A 1 90 ? 23.970 -0.207 -2.322 1.00 93.62 90 PRO A O 1
ATOM 693 N N . GLU A 1 91 ? 25.463 -0.325 -4.010 1.00 93.12 91 GLU A N 1
ATOM 694 C CA . GLU A 1 91 ? 26.132 0.963 -3.770 1.00 93.12 91 GLU A CA 1
ATOM 695 C C . GLU A 1 91 ? 25.380 2.149 -4.402 1.00 93.12 91 GLU A C 1
ATOM 697 O O . GLU A 1 91 ? 25.757 3.310 -4.218 1.00 93.12 91 GLU A O 1
ATOM 702 N N . ASN A 1 92 ? 24.282 1.894 -5.124 1.00 92.44 92 ASN A N 1
ATOM 703 C CA . ASN A 1 92 ? 23.482 2.942 -5.747 1.00 92.44 92 ASN A CA 1
ATOM 704 C C . ASN A 1 92 ? 22.674 3.742 -4.705 1.00 92.44 92 ASN A C 1
ATOM 706 O O . ASN A 1 92 ? 21.505 3.460 -4.417 1.00 92.44 92 ASN A O 1
ATOM 710 N N . GLY A 1 93 ? 23.303 4.782 -4.152 1.00 91.44 93 GLY A N 1
ATOM 711 C CA . GLY A 1 93 ? 22.699 5.669 -3.155 1.00 91.44 93 GLY A CA 1
ATOM 712 C C . GLY A 1 93 ? 21.461 6.425 -3.653 1.00 91.44 93 GLY A C 1
ATOM 713 O O . GLY A 1 93 ? 20.542 6.673 -2.871 1.00 91.44 93 GLY A O 1
ATOM 714 N N . GLU A 1 94 ? 21.380 6.746 -4.948 1.00 92.56 94 GLU A N 1
ATOM 715 C CA . GLU A 1 94 ? 20.205 7.413 -5.526 1.00 92.56 94 GLU A CA 1
ATOM 716 C C . GLU A 1 94 ? 18.982 6.490 -5.528 1.00 92.56 94 GLU A C 1
ATOM 718 O O . GLU A 1 94 ? 17.878 6.910 -5.170 1.00 92.56 94 GLU A O 1
ATOM 723 N N . ALA A 1 95 ? 19.174 5.218 -5.888 1.00 91.38 95 ALA A N 1
ATOM 724 C CA . ALA A 1 95 ? 18.118 4.215 -5.865 1.00 91.38 95 ALA A CA 1
ATOM 725 C C . ALA A 1 95 ? 17.616 3.979 -4.433 1.00 91.38 95 ALA A C 1
ATOM 727 O O . ALA A 1 95 ? 16.405 3.992 -4.200 1.00 91.38 95 ALA A O 1
ATOM 728 N N . TRP A 1 96 ? 18.527 3.861 -3.462 1.00 90.88 96 TRP A N 1
ATOM 729 C CA . TRP A 1 96 ? 18.174 3.771 -2.043 1.00 90.88 96 TRP A CA 1
ATOM 730 C C . TRP A 1 96 ? 17.387 4.983 -1.549 1.00 90.88 96 TRP A C 1
ATOM 732 O O . TRP A 1 96 ? 16.372 4.816 -0.870 1.00 90.88 96 TRP A O 1
ATOM 742 N N . ASN A 1 97 ? 17.814 6.194 -1.914 1.00 90.50 97 ASN A N 1
A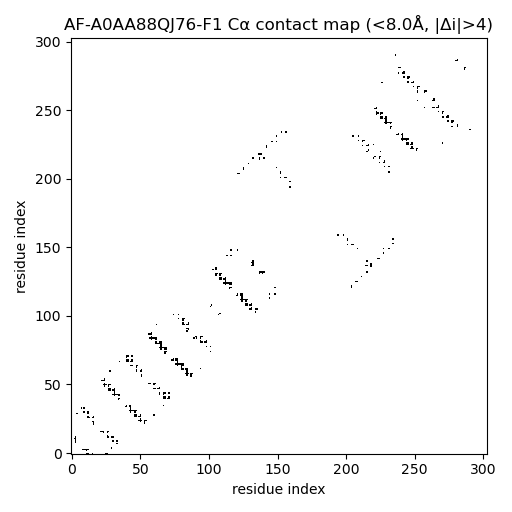TOM 743 C CA . ASN A 1 97 ? 17.117 7.419 -1.540 1.00 90.50 97 ASN A CA 1
ATOM 744 C C . ASN A 1 97 ? 15.696 7.456 -2.121 1.00 90.50 97 ASN A C 1
ATOM 746 O O . ASN A 1 97 ? 14.744 7.747 -1.401 1.00 90.50 97 ASN A O 1
ATOM 750 N N . ASN A 1 98 ? 15.524 7.083 -3.392 1.00 90.12 98 ASN A N 1
ATOM 751 C CA . ASN A 1 98 ? 14.204 7.023 -4.020 1.00 90.12 98 ASN A CA 1
ATOM 752 C C . ASN A 1 98 ? 13.297 5.967 -3.368 1.00 90.12 98 ASN A C 1
ATOM 754 O O . ASN A 1 98 ? 12.133 6.259 -3.097 1.00 90.12 98 ASN A O 1
ATOM 758 N N . ILE A 1 99 ? 13.819 4.777 -3.042 1.00 88.06 99 ILE A N 1
ATOM 759 C CA . ILE A 1 99 ? 13.076 3.749 -2.289 1.00 88.06 99 ILE A CA 1
ATOM 760 C C . ILE A 1 99 ? 12.650 4.290 -0.924 1.00 88.06 99 ILE A C 1
ATOM 762 O O . ILE A 1 99 ? 11.499 4.108 -0.528 1.00 88.06 99 ILE A O 1
ATOM 766 N N . ALA A 1 100 ? 13.558 4.947 -0.200 1.00 85.50 100 ALA A N 1
ATOM 767 C CA . ALA A 1 100 ? 13.270 5.508 1.113 1.00 85.50 100 ALA A CA 1
ATOM 768 C C . ALA A 1 100 ? 12.190 6.594 1.027 1.00 85.50 100 ALA A C 1
ATOM 770 O O . ALA A 1 100 ? 11.214 6.529 1.766 1.00 85.50 100 ALA A O 1
ATOM 771 N N . CYS A 1 101 ? 12.302 7.540 0.093 1.00 84.38 101 CYS A N 1
ATOM 772 C CA . CYS A 1 101 ? 11.293 8.578 -0.121 1.00 84.38 101 CYS A CA 1
ATOM 773 C C . CYS A 1 101 ? 9.922 7.990 -0.471 1.00 84.38 101 CYS A C 1
ATOM 775 O O . CYS A 1 101 ? 8.913 8.412 0.095 1.00 84.38 101 CYS A O 1
ATOM 777 N N . LEU A 1 102 ? 9.884 6.994 -1.362 1.00 81.19 102 LEU A N 1
ATOM 778 C CA . LEU A 1 102 ? 8.649 6.309 -1.739 1.00 81.19 102 LEU A CA 1
ATOM 779 C C . LEU A 1 102 ? 8.028 5.567 -0.556 1.00 81.19 102 LEU A C 1
ATOM 781 O O . LEU A 1 102 ? 6.841 5.718 -0.285 1.00 81.19 102 LEU A O 1
ATOM 785 N N . ARG A 1 103 ? 8.836 4.817 0.199 1.00 75.75 103 ARG A N 1
ATOM 786 C CA . ARG A 1 103 ? 8.366 4.079 1.376 1.00 75.75 103 ARG A CA 1
ATOM 787 C C . ARG A 1 103 ? 7.980 4.985 2.537 1.00 75.75 103 ARG A C 1
ATOM 789 O O . ARG A 1 103 ? 7.122 4.579 3.308 1.00 75.75 103 ARG A O 1
ATOM 796 N N . ASN A 1 104 ? 8.583 6.163 2.669 1.00 75.62 104 ASN A N 1
ATOM 797 C CA . ASN A 1 104 ? 8.322 7.094 3.767 1.00 75.62 104 ASN A CA 1
ATOM 798 C C . ASN A 1 104 ? 7.184 8.080 3.466 1.00 75.62 104 ASN A C 1
ATOM 800 O O . ASN A 1 104 ? 6.792 8.848 4.346 1.00 75.62 104 ASN A O 1
ATOM 804 N N . SER A 1 105 ? 6.626 8.076 2.252 1.00 81.19 105 SER A N 1
ATOM 805 C CA . SER A 1 105 ? 5.455 8.893 1.940 1.00 81.19 105 SER A CA 1
ATOM 806 C C . SER A 1 105 ? 4.197 8.244 2.515 1.00 81.19 105 SER A C 1
ATOM 808 O O . SER A 1 105 ? 3.648 7.295 1.962 1.00 81.19 105 SER A O 1
ATOM 810 N N . 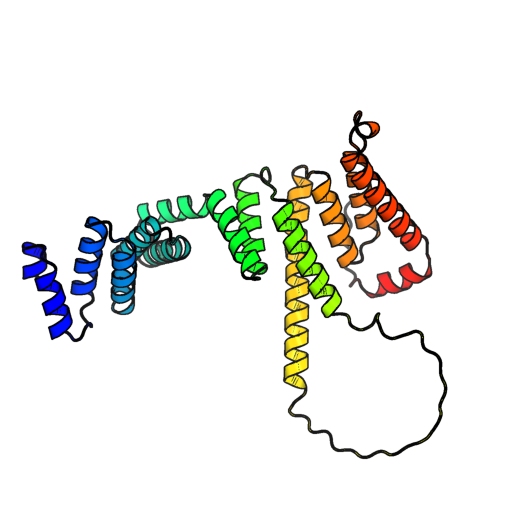TRP A 1 106 ? 3.720 8.774 3.638 1.00 80.25 106 TRP A N 1
ATOM 811 C CA . TRP A 1 106 ? 2.477 8.320 4.261 1.00 80.25 106 TRP A CA 1
ATOM 812 C C . TRP A 1 106 ? 1.257 8.537 3.352 1.00 80.25 106 TRP A C 1
ATOM 814 O O . TRP A 1 106 ? 0.389 7.674 3.319 1.00 80.25 106 TRP A O 1
ATOM 824 N N . GLN A 1 107 ? 1.217 9.619 2.559 1.00 82.56 107 GLN A N 1
ATOM 825 C CA . GLN A 1 107 ? 0.109 9.900 1.628 1.00 82.56 107 GLN A CA 1
ATOM 826 C C . GLN A 1 107 ? -0.052 8.801 0.578 1.00 82.56 107 GLN A C 1
ATOM 828 O O . GLN A 1 107 ? -1.155 8.482 0.142 1.00 82.56 107 GLN A O 1
ATOM 833 N N . LEU A 1 108 ? 1.073 8.249 0.128 1.00 81.81 108 LEU A N 1
ATOM 834 C CA . LEU A 1 108 ? 1.072 7.178 -0.849 1.00 81.81 108 LEU A CA 1
ATOM 835 C C . LEU A 1 108 ? 0.470 5.906 -0.253 1.00 81.81 108 LEU A C 1
ATOM 837 O O . LEU A 1 108 ? -0.400 5.302 -0.873 1.00 81.81 108 LEU A O 1
ATOM 841 N N . TRP A 1 109 ? 0.922 5.520 0.943 1.00 85.62 109 TRP A N 1
ATOM 842 C CA . TRP A 1 109 ? 0.397 4.345 1.634 1.00 85.62 109 TRP A CA 1
ATOM 843 C C . TRP A 1 109 ? -1.079 4.498 2.006 1.00 85.62 109 TRP A C 1
ATOM 845 O O . TRP A 1 109 ? -1.802 3.511 1.958 1.00 85.62 109 TRP A O 1
ATOM 855 N N . GLU A 1 110 ? -1.532 5.715 2.310 1.00 84.94 110 GLU A N 1
ATOM 856 C CA . GLU A 1 110 ? -2.945 6.040 2.540 1.00 84.94 110 GLU A CA 1
ATOM 857 C C . GLU A 1 110 ? -3.776 5.842 1.260 1.00 84.94 110 GLU A C 1
ATOM 859 O O . GLU A 1 110 ? -4.760 5.113 1.258 1.00 84.94 110 GLU A O 1
ATOM 864 N N . ASN A 1 111 ? -3.340 6.376 0.115 1.00 86.69 111 ASN A N 1
ATOM 865 C CA . ASN A 1 111 ? -4.040 6.129 -1.152 1.00 86.69 111 ASN A CA 1
ATOM 866 C C . ASN A 1 111 ? -4.028 4.641 -1.543 1.00 86.69 111 ASN A C 1
ATOM 868 O O . ASN A 1 111 ? -5.035 4.106 -2.008 1.00 86.69 111 ASN A O 1
ATOM 872 N N . TYR A 1 112 ? -2.895 3.964 -1.351 1.00 86.12 112 TYR A N 1
ATOM 873 C CA . TYR A 1 112 ? -2.752 2.543 -1.652 1.00 86.12 112 TYR A CA 1
ATOM 874 C C . TYR A 1 112 ? -3.642 1.674 -0.754 1.00 86.12 112 TYR A C 1
ATOM 876 O O . TYR A 1 112 ? -4.255 0.728 -1.246 1.00 86.12 112 TYR A O 1
ATOM 884 N N . SER A 1 113 ? -3.781 2.009 0.534 1.00 89.25 113 SER A N 1
ATOM 885 C CA . SER A 1 113 ? -4.643 1.265 1.454 1.00 89.25 113 SER A CA 1
ATOM 886 C C . SER A 1 113 ? -6.120 1.362 1.059 1.00 89.25 113 SER A C 1
ATOM 888 O O . SER A 1 113 ? -6.821 0.349 1.099 1.00 89.25 113 SER A O 1
ATOM 890 N N . HIS A 1 114 ? -6.575 2.529 0.594 1.00 87.94 114 HIS A N 1
ATOM 891 C CA . HIS A 1 114 ? -7.921 2.699 0.040 1.00 87.94 114 HIS A CA 1
ATOM 892 C C . HIS A 1 114 ? -8.140 1.873 -1.226 1.00 87.94 114 HIS A C 1
ATOM 894 O O . HIS A 1 114 ? -9.085 1.090 -1.288 1.00 87.94 114 HIS A O 1
ATOM 900 N N . VAL A 1 115 ? -7.246 1.987 -2.211 1.00 87.50 115 VAL A N 1
ATOM 901 C CA . VAL A 1 115 ? -7.378 1.257 -3.482 1.00 87.50 115 VAL A CA 1
ATOM 902 C C . VAL A 1 115 ? -7.335 -0.256 -3.256 1.00 87.50 115 VAL A C 1
ATOM 904 O O . VAL A 1 115 ? -8.141 -0.993 -3.821 1.00 87.50 115 VAL A O 1
ATOM 907 N N . ALA A 1 116 ? -6.442 -0.739 -2.389 1.00 87.50 116 ALA A N 1
ATOM 908 C CA . ALA A 1 116 ? -6.367 -2.153 -2.040 1.00 87.50 116 ALA A CA 1
ATOM 909 C C . ALA A 1 116 ? -7.656 -2.651 -1.363 1.00 87.50 116 ALA A C 1
ATOM 911 O O . ALA A 1 116 ? -8.104 -3.765 -1.648 1.00 87.50 116 ALA A O 1
ATOM 912 N N . ALA A 1 117 ? -8.279 -1.829 -0.510 1.00 88.25 117 ALA A N 1
ATOM 913 C CA . ALA A 1 117 ? -9.569 -2.145 0.097 1.00 88.25 117 ALA A CA 1
ATOM 914 C C . ALA A 1 117 ? -10.707 -2.161 -0.938 1.00 88.25 117 ALA A C 1
ATOM 916 O O . ALA A 1 117 ? -11.521 -3.081 -0.910 1.00 88.25 117 ALA A O 1
ATOM 917 N N . ASP A 1 118 ? -10.722 -1.222 -1.888 1.00 87.31 118 ASP A N 1
ATOM 918 C CA . ASP A 1 118 ? -11.728 -1.155 -2.958 1.00 87.31 118 ASP A CA 1
ATOM 919 C C . ASP A 1 118 ? -11.637 -2.352 -3.923 1.00 87.31 118 ASP A C 1
ATOM 921 O O . ASP A 1 118 ? -12.652 -2.860 -4.398 1.00 87.31 118 ASP A O 1
ATOM 925 N N . ILE A 1 119 ? -10.424 -2.859 -4.170 1.00 86.56 119 ILE A N 1
ATOM 926 C CA . ILE A 1 119 ? -10.185 -4.094 -4.939 1.00 86.56 119 ILE A CA 1
ATOM 927 C C . ILE A 1 119 ? -10.595 -5.347 -4.133 1.00 86.56 119 ILE A C 1
ATOM 929 O O . ILE A 1 119 ? -10.780 -6.428 -4.696 1.00 86.56 119 ILE A O 1
ATOM 933 N N . GLY A 1 120 ? -10.755 -5.225 -2.812 1.00 85.12 120 GLY A N 1
ATOM 934 C CA . GLY A 1 120 ? -11.071 -6.328 -1.902 1.00 85.12 120 GLY A CA 1
ATOM 935 C C . GLY A 1 120 ? -9.846 -7.105 -1.407 1.00 85.12 120 GLY A C 1
ATOM 936 O O . GLY A 1 120 ? -9.986 -8.182 -0.816 1.00 85.12 120 GLY A O 1
ATOM 937 N N . ASN A 1 121 ? -8.634 -6.579 -1.617 1.00 87.31 121 ASN A N 1
ATOM 938 C CA . ASN A 1 121 ? -7.397 -7.150 -1.088 1.00 87.31 121 ASN A CA 1
ATOM 939 C C . ASN A 1 121 ? -7.065 -6.555 0.289 1.00 87.31 121 ASN A C 1
ATOM 941 O O . ASN A 1 121 ? -6.157 -5.739 0.462 1.00 87.31 121 ASN A O 1
ATOM 945 N N . PHE A 1 122 ? -7.817 -7.001 1.295 1.00 86.44 122 PHE A N 1
ATOM 946 C CA . PHE A 1 122 ? -7.722 -6.485 2.662 1.00 86.44 122 PHE A CA 1
ATOM 947 C C . PHE A 1 122 ? -6.370 -6.750 3.334 1.00 86.44 122 PHE A C 1
ATOM 949 O O . PHE A 1 122 ? -5.966 -5.964 4.182 1.00 86.44 122 PHE A O 1
ATOM 956 N N . SER A 1 123 ? -5.637 -7.798 2.942 1.00 87.50 123 SER A N 1
ATOM 957 C CA . SER A 1 123 ? -4.283 -8.046 3.457 1.00 87.50 123 SER A CA 1
ATOM 958 C C . SER A 1 123 ? -3.315 -6.920 3.101 1.00 87.50 123 SER A C 1
ATOM 960 O O . SER A 1 123 ? -2.633 -6.400 3.981 1.00 87.50 123 SER A O 1
ATOM 962 N N . LEU A 1 124 ? -3.292 -6.505 1.831 1.00 87.44 124 LEU A N 1
ATOM 963 C CA . LEU A 1 124 ? -2.427 -5.411 1.383 1.00 87.44 124 LEU A CA 1
ATOM 964 C C . LEU A 1 124 ? -2.887 -4.076 1.967 1.00 87.44 124 LEU A C 1
ATOM 966 O O . LEU A 1 124 ? -2.064 -3.265 2.386 1.00 87.44 124 LEU A O 1
ATOM 970 N N . ALA A 1 125 ? -4.202 -3.877 2.069 1.00 89.69 125 ALA A N 1
ATOM 971 C CA . ALA A 1 125 ? -4.765 -2.683 2.677 1.00 89.69 125 ALA A CA 1
ATOM 972 C C . ALA A 1 125 ? -4.372 -2.548 4.166 1.00 89.69 125 ALA A C 1
ATOM 974 O O . ALA A 1 125 ? -4.007 -1.458 4.608 1.00 89.69 125 ALA A O 1
ATOM 975 N N . MET A 1 126 ? -4.384 -3.647 4.934 1.00 89.12 126 MET A N 1
ATOM 976 C CA . MET A 1 126 ? -3.929 -3.668 6.332 1.00 89.12 126 MET A CA 1
ATOM 977 C C . MET A 1 126 ? -2.424 -3.414 6.453 1.00 89.12 126 MET A C 1
ATOM 979 O O . MET A 1 126 ? -2.001 -2.658 7.327 1.00 89.12 126 MET A O 1
ATOM 983 N N . GLU A 1 127 ? -1.609 -3.998 5.570 1.00 88.31 127 GLU A N 1
ATOM 984 C CA . GLU A 1 127 ? -0.167 -3.737 5.549 1.00 88.31 127 GLU A CA 1
ATOM 985 C C . GLU A 1 127 ? 0.126 -2.256 5.301 1.00 88.31 127 GLU A C 1
ATOM 987 O O . GLU A 1 127 ? 0.921 -1.637 6.011 1.00 88.31 127 GLU A O 1
ATOM 992 N N . ALA A 1 128 ? -0.556 -1.678 4.319 1.00 87.75 128 ALA A N 1
ATOM 993 C CA . ALA A 1 128 ? -0.436 -0.279 3.962 1.00 87.75 128 ALA A CA 1
ATOM 994 C C . ALA A 1 128 ? -0.820 0.641 5.125 1.00 87.75 128 ALA A C 1
ATOM 996 O O . ALA A 1 128 ? -0.053 1.532 5.492 1.00 87.75 128 ALA A O 1
ATOM 997 N N . LEU A 1 129 ? -1.951 0.361 5.776 1.00 88.19 129 LEU A N 1
ATOM 998 C CA . LEU A 1 129 ? -2.389 1.080 6.969 1.00 88.19 129 LEU A CA 1
ATOM 999 C C . LEU A 1 129 ? -1.356 0.981 8.103 1.00 88.19 129 LEU A C 1
ATOM 1001 O O . LEU A 1 129 ? -1.016 1.984 8.729 1.00 88.19 129 LEU A O 1
ATOM 1005 N N . GLN A 1 130 ? -0.792 -0.206 8.331 1.00 89.19 130 GLN A N 1
ATOM 1006 C CA . GLN A 1 130 ? 0.263 -0.416 9.319 1.00 89.19 130 GLN A CA 1
ATOM 1007 C C . GLN A 1 130 ? 1.511 0.435 9.020 1.00 89.19 130 GLN A C 1
ATOM 1009 O O . GLN A 1 130 ? 2.139 0.955 9.947 1.00 89.19 130 GLN A O 1
ATOM 1014 N N . LYS A 1 131 ? 1.875 0.618 7.741 1.00 86.62 131 LYS A N 1
ATOM 1015 C CA . LYS A 1 131 ? 2.955 1.535 7.340 1.00 86.62 131 LYS A CA 1
ATOM 1016 C C . LYS A 1 131 ? 2.594 2.991 7.618 1.00 86.62 131 LYS A C 1
ATOM 1018 O O . LYS A 1 131 ? 3.427 3.690 8.187 1.00 86.62 131 LYS A O 1
ATOM 1023 N N . VAL A 1 132 ? 1.378 3.435 7.284 1.00 86.25 132 VAL A N 1
ATOM 1024 C CA . VAL A 1 132 ? 0.912 4.806 7.580 1.00 86.25 132 VAL A CA 1
ATOM 1025 C C . VAL A 1 132 ? 1.009 5.099 9.074 1.00 86.25 132 VAL A C 1
ATOM 1027 O O . VAL A 1 132 ? 1.564 6.126 9.467 1.00 86.25 132 VAL A O 1
ATOM 1030 N N . LEU A 1 133 ? 0.533 4.182 9.918 1.00 86.31 133 LEU A N 1
ATOM 1031 C CA . LEU A 1 133 ? 0.581 4.338 11.372 1.00 86.31 133 LEU A CA 1
ATOM 1032 C C . LEU A 1 133 ? 2.018 4.427 11.886 1.00 86.31 133 LEU A C 1
ATOM 1034 O O . LEU A 1 133 ? 2.331 5.316 12.671 1.00 86.31 133 LEU A O 1
ATOM 1038 N N . ASN A 1 134 ? 2.911 3.567 11.391 1.00 86.06 134 ASN A N 1
ATOM 1039 C CA . ASN A 1 134 ? 4.321 3.584 11.785 1.00 86.06 134 ASN A CA 1
ATOM 1040 C C . ASN A 1 134 ? 5.051 4.857 11.335 1.00 86.06 134 ASN A C 1
ATOM 1042 O O . ASN A 1 134 ? 5.931 5.331 12.041 1.00 86.06 134 ASN A O 1
ATOM 1046 N N . LEU A 1 135 ? 4.705 5.410 10.169 1.00 83.81 135 LEU A N 1
ATOM 1047 C CA . LEU A 1 135 ? 5.323 6.632 9.641 1.00 83.81 135 LEU A CA 1
ATOM 1048 C C . LEU A 1 135 ? 4.792 7.908 10.300 1.00 83.81 135 LEU A C 1
ATOM 1050 O O . LEU A 1 135 ? 5.467 8.933 10.286 1.00 83.81 135 LEU A O 1
ATOM 1054 N N . THR A 1 136 ? 3.571 7.868 10.832 1.00 80.50 136 THR A N 1
ATOM 1055 C CA . THR A 1 136 ? 2.899 9.034 11.422 1.00 80.50 136 THR A CA 1
ATOM 1056 C C . THR A 1 136 ? 2.894 9.018 12.950 1.00 80.50 136 THR A C 1
ATOM 1058 O O . THR A 1 136 ? 2.229 9.861 13.554 1.00 80.50 136 THR A O 1
ATOM 1061 N N . ASP A 1 137 ? 3.614 8.081 13.579 1.00 78.31 137 ASP A N 1
ATOM 1062 C CA . ASP A 1 137 ? 3.566 7.804 15.022 1.00 78.31 137 ASP A CA 1
ATOM 1063 C C . ASP A 1 137 ? 2.118 7.677 15.535 1.00 78.31 137 ASP A C 1
ATOM 1065 O O . ASP A 1 137 ? 1.742 8.257 16.555 1.00 78.31 137 ASP A O 1
ATOM 1069 N N . SER A 1 138 ? 1.274 6.981 14.765 1.00 76.06 138 SER A N 1
ATOM 1070 C CA . SER A 1 138 ? -0.160 6.775 15.012 1.00 76.06 138 SER A CA 1
ATOM 1071 C C . SER A 1 138 ? -1.011 8.052 15.131 1.00 76.06 138 SER A C 1
ATOM 1073 O O . SER A 1 138 ? -2.134 8.010 15.633 1.00 76.06 138 SER A O 1
ATOM 1075 N N . LYS A 1 139 ? -0.525 9.201 14.645 1.00 72.62 139 LYS A N 1
ATOM 1076 C CA . LYS A 1 139 ? -1.292 10.462 14.653 1.00 72.62 139 LYS A CA 1
ATOM 1077 C C . LYS A 1 139 ? -2.372 10.506 13.579 1.00 72.62 139 LYS A C 1
ATOM 1079 O O . LYS A 1 139 ? -3.351 11.234 13.732 1.00 72.62 139 LYS A O 1
ATOM 1084 N N . ARG A 1 140 ? -2.183 9.778 12.475 1.00 72.06 140 ARG A N 1
ATOM 1085 C CA . ARG A 1 140 ? -3.167 9.676 11.394 1.00 72.06 140 ARG A CA 1
ATOM 1086 C C . ARG A 1 140 ? -3.844 8.322 11.445 1.00 72.06 140 ARG A C 1
ATOM 1088 O O . ARG A 1 140 ? -3.240 7.307 11.120 1.00 72.06 140 ARG A O 1
ATOM 1095 N N . VAL A 1 141 ? -5.102 8.343 11.862 1.00 75.12 141 VAL A N 1
ATOM 1096 C CA . VAL A 1 141 ? -5.968 7.170 11.920 1.00 75.12 141 VAL A CA 1
ATOM 1097 C C . VAL A 1 141 ? -7.140 7.433 10.994 1.00 75.12 141 VAL A C 1
ATOM 1099 O O . VAL A 1 141 ? -7.971 8.294 11.281 1.00 75.12 141 VAL A O 1
ATOM 1102 N N . ASP A 1 142 ? -7.198 6.698 9.891 1.00 80.06 142 ASP A N 1
ATOM 1103 C CA . ASP A 1 142 ? -8.383 6.682 9.046 1.00 80.06 142 ASP A CA 1
ATOM 1104 C C . ASP A 1 142 ? -9.408 5.702 9.629 1.00 80.06 142 ASP A C 1
ATOM 1106 O O . ASP A 1 142 ? -9.341 4.486 9.431 1.00 80.06 142 ASP A O 1
ATOM 1110 N N . ALA A 1 143 ? -10.342 6.250 10.404 1.00 82.56 143 ALA A N 1
ATOM 1111 C CA . ALA A 1 143 ? -11.401 5.476 11.035 1.00 82.56 143 ALA A CA 1
ATOM 1112 C C . ALA A 1 143 ? -12.356 4.842 10.010 1.00 82.56 143 ALA A C 1
ATOM 1114 O O . ALA A 1 143 ? -12.888 3.765 10.276 1.00 82.56 143 ALA A O 1
ATOM 1115 N N . GLU A 1 144 ? -12.554 5.464 8.841 1.00 85.88 144 GLU A N 1
ATOM 1116 C CA . GLU A 1 144 ? -13.473 4.956 7.821 1.00 85.88 144 GLU A CA 1
ATOM 1117 C C . GLU A 1 144 ? -12.913 3.692 7.166 1.00 85.88 144 GLU A C 1
ATOM 1119 O O . GLU A 1 144 ? -13.617 2.687 7.038 1.00 85.88 144 GLU A O 1
ATOM 1124 N N . LEU A 1 145 ? -11.628 3.700 6.807 1.00 88.44 145 LEU A N 1
ATOM 1125 C CA . LEU A 1 145 ? -10.973 2.526 6.239 1.00 88.44 145 LEU A CA 1
ATOM 1126 C C . LEU A 1 145 ? -10.926 1.354 7.231 1.00 88.44 145 LEU A C 1
ATOM 1128 O O . LEU A 1 145 ? -11.198 0.215 6.845 1.00 88.44 145 LEU A O 1
ATOM 1132 N N . ILE A 1 146 ? -10.626 1.620 8.507 1.00 89.00 146 ILE A N 1
ATOM 1133 C CA . ILE A 1 146 ? -10.602 0.579 9.547 1.00 89.00 146 ILE A CA 1
ATOM 1134 C C . ILE A 1 146 ? -12.003 -0.004 9.763 1.00 89.00 146 ILE A C 1
ATOM 1136 O O . ILE A 1 146 ? -12.143 -1.218 9.900 1.00 89.00 146 ILE A O 1
ATOM 1140 N N . GLU A 1 147 ? -13.045 0.829 9.748 1.00 89.12 147 GLU A N 1
ATOM 1141 C CA . GLU A 1 147 ? -14.437 0.379 9.830 1.00 89.12 147 GLU A CA 1
ATOM 1142 C C . GLU A 1 147 ? -14.810 -0.519 8.641 1.00 89.12 147 GLU A C 1
ATOM 1144 O O . GLU A 1 147 ? -15.367 -1.598 8.845 1.00 89.12 147 GLU A O 1
ATOM 1149 N N . ARG A 1 148 ? -14.430 -0.151 7.410 1.00 89.38 148 ARG A N 1
ATOM 1150 C CA . ARG A 1 148 ? -14.639 -1.006 6.225 1.00 89.38 148 ARG A CA 1
ATOM 1151 C C . ARG A 1 148 ? -13.917 -2.352 6.353 1.00 89.38 148 ARG A C 1
ATOM 1153 O O . ARG A 1 148 ? -14.502 -3.392 6.053 1.00 89.38 148 ARG A O 1
ATOM 1160 N N . MET A 1 149 ? -12.668 -2.352 6.827 1.00 88.75 149 MET A N 1
ATOM 1161 C CA . MET A 1 149 ? -11.912 -3.586 7.082 1.00 88.75 149 MET A CA 1
ATOM 1162 C C . MET A 1 149 ? -12.576 -4.451 8.157 1.00 88.75 149 MET A C 1
ATOM 1164 O O . MET A 1 149 ? -12.673 -5.665 7.987 1.00 88.75 149 MET A O 1
ATOM 1168 N N . MET A 1 150 ? -13.056 -3.840 9.244 1.00 89.94 150 MET A N 1
ATOM 1169 C CA . MET A 1 150 ? -13.762 -4.540 10.316 1.00 89.94 150 MET A CA 1
ATOM 1170 C C . MET A 1 150 ? -15.035 -5.215 9.800 1.00 89.94 150 MET A C 1
ATOM 1172 O O . MET A 1 150 ? -15.238 -6.400 10.048 1.00 89.94 150 MET A O 1
ATOM 1176 N N . GLN A 1 151 ? -15.868 -4.493 9.047 1.00 89.94 151 GLN A N 1
ATOM 1177 C CA . GLN A 1 151 ? -17.109 -5.035 8.484 1.00 89.94 151 GLN A CA 1
ATOM 1178 C C . GLN A 1 151 ? -16.854 -6.240 7.578 1.00 89.94 151 GLN A C 1
ATOM 1180 O O . GLN A 1 151 ? -17.585 -7.230 7.635 1.00 89.94 151 GLN A O 1
ATOM 1185 N N . GLU A 1 152 ? -15.800 -6.189 6.761 1.00 86.44 152 GLU A N 1
ATOM 1186 C CA . GLU A 1 152 ? -15.432 -7.332 5.933 1.00 86.44 152 GLU A CA 1
ATOM 1187 C C . GLU A 1 152 ? -14.959 -8.518 6.783 1.00 86.44 152 GLU A C 1
ATOM 1189 O O . GLU A 1 152 ? -15.356 -9.656 6.527 1.00 86.44 152 GLU A O 1
ATOM 1194 N N . VAL A 1 153 ? -14.128 -8.282 7.802 1.00 87.38 153 VAL A N 1
ATOM 1195 C CA . VAL A 1 153 ? -13.661 -9.344 8.704 1.00 87.38 153 VAL A CA 1
ATOM 1196 C C . VAL A 1 153 ? -14.839 -9.999 9.433 1.00 87.38 153 VAL A C 1
ATOM 1198 O O . VAL A 1 153 ? -14.915 -11.227 9.475 1.00 87.38 153 VAL A O 1
ATOM 1201 N N . GLU A 1 154 ? -15.800 -9.215 9.925 1.00 87.50 154 GLU A N 1
ATOM 1202 C CA . GLU A 1 154 ? -17.034 -9.718 10.540 1.00 87.50 154 GLU A CA 1
ATOM 1203 C C . GLU A 1 154 ? -17.873 -10.538 9.560 1.00 87.50 154 GLU A C 1
ATOM 1205 O O . GLU A 1 154 ? -18.302 -11.648 9.879 1.00 87.50 154 GLU A O 1
ATOM 1210 N N . LYS A 1 155 ? -18.072 -10.032 8.339 1.00 87.00 155 LYS A N 1
ATOM 1211 C CA . LYS A 1 155 ? -18.809 -10.737 7.286 1.00 87.00 155 LYS A CA 1
ATOM 1212 C C . LYS A 1 155 ? -18.167 -12.085 6.964 1.00 87.00 155 LYS A C 1
ATOM 1214 O O . LYS A 1 155 ? -18.871 -13.086 6.817 1.00 87.00 155 LYS A O 1
ATOM 1219 N N . ARG A 1 156 ? -16.835 -12.130 6.884 1.00 83.12 156 ARG A N 1
ATOM 1220 C CA . ARG A 1 156 ? -16.097 -13.372 6.642 1.00 83.12 156 ARG A CA 1
ATOM 1221 C C . ARG A 1 156 ? -16.198 -14.335 7.826 1.00 83.12 156 ARG A C 1
ATOM 1223 O O . ARG A 1 156 ? -16.461 -15.512 7.593 1.00 83.12 156 ARG A O 1
ATOM 1230 N N . ALA A 1 157 ? -16.090 -13.838 9.058 1.00 79.31 157 ALA A N 1
ATOM 1231 C CA . ALA A 1 157 ? -16.233 -14.636 10.278 1.00 79.31 157 ALA A CA 1
ATOM 1232 C C . ALA A 1 157 ? -17.646 -15.233 10.445 1.00 79.31 157 ALA A C 1
ATOM 1234 O O . ALA A 1 157 ? -17.802 -16.372 10.883 1.00 79.31 157 ALA A O 1
ATOM 1235 N N . LEU A 1 158 ? -18.687 -14.495 10.046 1.00 78.19 158 LEU A N 1
ATOM 1236 C CA . LEU A 1 158 ? -20.065 -14.993 10.014 1.00 78.19 158 LEU A CA 1
ATOM 1237 C C . LEU A 1 158 ? -20.247 -16.072 8.938 1.00 78.19 158 LEU A C 1
ATOM 1239 O O . LEU A 1 158 ? -20.912 -17.077 9.176 1.00 78.19 158 LEU A O 1
ATOM 1243 N N . SER A 1 159 ? -19.621 -15.903 7.768 1.00 71.38 159 SER A N 1
ATOM 1244 C CA . SER A 1 159 ? -19.700 -16.887 6.681 1.00 71.38 159 SER A CA 1
ATOM 1245 C C . SER A 1 159 ? -18.961 -18.200 6.973 1.00 71.38 159 SER A C 1
ATOM 1247 O O . SER A 1 159 ? -19.342 -19.238 6.440 1.00 71.38 159 SER A O 1
ATOM 1249 N N . SER A 1 160 ? -17.938 -18.180 7.835 1.00 58.75 160 SER A N 1
ATOM 1250 C CA . SER A 1 160 ? -17.214 -19.381 8.273 1.00 58.75 160 SER A CA 1
ATOM 1251 C C . SER A 1 160 ? -17.934 -20.176 9.370 1.00 58.75 160 SER A C 1
ATOM 1253 O O . SER A 1 160 ? -17.491 -21.272 9.705 1.00 58.75 160 SER A O 1
ATOM 1255 N N . HIS A 1 161 ? -19.041 -19.666 9.924 1.00 47.91 161 HIS A N 1
ATOM 1256 C CA . HIS A 1 161 ? -19.812 -20.326 10.983 1.00 47.91 161 HIS A CA 1
ATOM 1257 C C . HIS A 1 161 ? -21.298 -20.511 10.604 1.00 47.91 161 HIS A C 1
ATOM 1259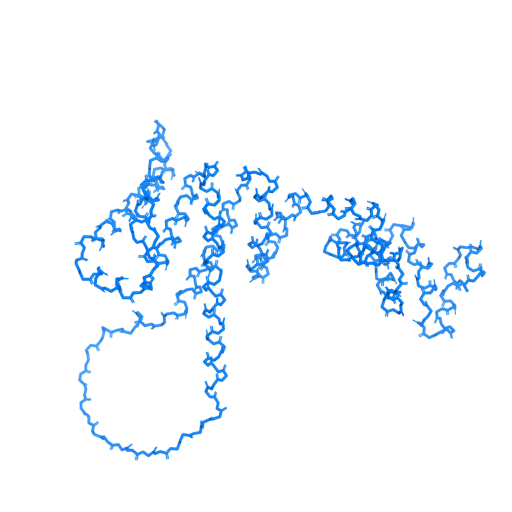 O O . HIS A 1 161 ? -22.146 -19.747 11.067 1.00 47.91 161 HIS A O 1
ATOM 1265 N N . PRO A 1 162 ? -21.672 -21.554 9.836 1.00 36.41 162 PRO A N 1
ATOM 1266 C CA . PRO A 1 162 ? -23.074 -21.848 9.526 1.00 36.41 162 PRO A CA 1
ATOM 1267 C C . PRO A 1 162 ? -23.853 -22.550 10.657 1.00 36.41 162 PRO A C 1
ATOM 1269 O O . PRO A 1 162 ? -24.979 -22.980 10.431 1.00 36.41 162 PRO A O 1
ATOM 1272 N N . GLU A 1 163 ? -23.306 -22.705 11.868 1.00 35.53 163 GLU A N 1
ATOM 1273 C CA . GLU A 1 163 ? -23.933 -23.531 12.923 1.00 35.53 163 GLU A CA 1
ATOM 1274 C C . GLU A 1 163 ? -24.921 -22.793 13.847 1.00 35.53 163 GLU A C 1
ATOM 1276 O O . GLU A 1 163 ? -25.501 -23.406 14.735 1.00 35.53 163 GLU A O 1
ATOM 1281 N N . SER A 1 164 ? -25.178 -21.497 13.641 1.00 32.00 164 SER A N 1
ATOM 1282 C CA . SER A 1 164 ? -26.121 -20.728 14.483 1.00 32.00 164 SER A CA 1
ATOM 1283 C C . SER A 1 164 ? -27.504 -20.505 13.839 1.00 32.00 164 SER A C 1
ATOM 1285 O O . SER A 1 164 ? -28.430 -20.023 14.487 1.00 32.00 164 SER A O 1
ATOM 1287 N N . ALA A 1 165 ? -27.680 -20.869 12.562 1.00 26.94 165 ALA A N 1
ATOM 1288 C CA . ALA A 1 165 ? -28.888 -20.550 11.788 1.00 26.94 165 ALA A CA 1
ATOM 1289 C C . ALA A 1 165 ? -29.786 -21.762 11.455 1.00 26.94 165 ALA A C 1
ATOM 1291 O O . ALA A 1 165 ? -30.702 -21.635 10.644 1.00 26.94 165 ALA A O 1
ATOM 1292 N N . LEU A 1 166 ? -29.575 -22.921 12.090 1.00 29.03 166 LEU A N 1
ATOM 1293 C CA . LEU A 1 166 ? -30.501 -24.059 12.029 1.00 29.03 166 LEU A CA 1
ATOM 1294 C C . LEU A 1 166 ? -31.345 -24.126 13.312 1.00 29.03 166 LEU A C 1
ATOM 1296 O O . LEU A 1 166 ? -30.992 -24.793 14.277 1.00 29.03 166 LEU A O 1
ATOM 1300 N N . ALA A 1 167 ? -32.435 -23.352 13.281 1.00 29.08 167 ALA A N 1
ATOM 1301 C CA . ALA A 1 167 ? -33.798 -23.681 13.725 1.00 29.08 167 ALA A CA 1
ATOM 1302 C C . ALA A 1 167 ? -33.934 -24.721 14.868 1.00 29.08 167 ALA A C 1
ATOM 1304 O O . ALA A 1 167 ? -33.622 -25.891 14.698 1.00 29.08 167 ALA A O 1
ATOM 1305 N N . THR A 1 168 ? -34.511 -24.437 16.041 1.00 31.97 168 THR A N 1
ATOM 1306 C CA . THR A 1 168 ? -35.882 -23.917 16.235 1.00 31.97 168 THR A CA 1
ATOM 1307 C C . THR A 1 168 ? -36.842 -24.224 15.083 1.00 31.97 168 THR A C 1
ATOM 1309 O O . THR A 1 168 ? -37.439 -23.334 14.491 1.00 31.97 168 THR A O 1
ATOM 1312 N N . SER A 1 169 ? -37.052 -25.511 14.802 1.00 25.72 169 SER A N 1
ATOM 1313 C CA . SER A 1 169 ? -38.348 -25.993 14.313 1.00 25.72 169 SER A CA 1
ATOM 1314 C C . SER A 1 169 ? -38.574 -27.440 14.751 1.00 25.72 169 SER A C 1
ATOM 1316 O O . SER A 1 169 ? -38.011 -28.371 14.181 1.00 25.72 169 SER A O 1
ATOM 1318 N N . ASN A 1 170 ? -39.411 -27.618 15.772 1.00 28.67 170 ASN A N 1
ATOM 1319 C CA . ASN A 1 170 ? -40.066 -28.891 16.057 1.00 28.67 170 ASN A CA 1
ATOM 1320 C C . ASN A 1 170 ? -40.970 -29.258 14.875 1.00 28.67 170 ASN A C 1
ATOM 1322 O O . ASN A 1 170 ? -41.819 -28.440 14.543 1.00 28.67 170 ASN A O 1
ATOM 1326 N N . TYR A 1 171 ? -40.829 -30.461 14.315 1.00 27.83 171 TYR A N 1
ATOM 1327 C CA . TYR A 1 171 ? -41.929 -31.372 13.970 1.00 27.83 171 TYR A CA 1
ATOM 1328 C C . TYR A 1 171 ? -41.364 -32.789 13.770 1.00 27.83 171 TYR A C 1
ATOM 1330 O O . TYR A 1 171 ? -40.346 -32.977 13.109 1.00 27.83 171 TYR A O 1
ATOM 1338 N N . ASP A 1 172 ? -42.044 -33.753 14.391 1.00 25.27 172 ASP A N 1
ATOM 1339 C CA . ASP A 1 172 ? -41.928 -35.202 14.211 1.00 25.27 172 ASP A CA 1
ATOM 1340 C C . ASP A 1 172 ? -41.817 -35.633 12.741 1.00 25.27 172 ASP A C 1
ATOM 1342 O O . ASP A 1 172 ? -42.560 -35.130 11.902 1.00 25.27 172 ASP A O 1
ATOM 1346 N N . CYS A 1 173 ? -41.020 -36.672 12.466 1.00 24.67 173 CYS A N 1
ATOM 1347 C CA . CYS A 1 173 ? -41.567 -37.952 11.995 1.00 24.67 173 CYS A CA 1
ATOM 1348 C C . CYS A 1 173 ? -40.486 -39.045 11.972 1.00 24.67 173 CYS A C 1
ATOM 1350 O O . CYS A 1 173 ? -39.440 -38.913 11.336 1.00 24.67 173 CYS A O 1
ATOM 1352 N N . SER A 1 174 ? -40.783 -40.136 12.667 1.00 28.33 174 SER A N 1
ATOM 1353 C CA . SER A 1 174 ? -40.173 -41.454 12.537 1.00 28.33 174 SER A CA 1
ATOM 1354 C C . SER A 1 174 ? -40.372 -42.012 11.123 1.00 28.33 174 SER A C 1
ATOM 1356 O O . SER A 1 174 ? -41.494 -41.978 10.638 1.00 28.33 174 SER A O 1
ATOM 1358 N N . ASP A 1 175 ? -39.333 -42.575 10.498 1.00 28.11 175 ASP A N 1
ATOM 1359 C CA . ASP A 1 175 ? -39.394 -43.917 9.894 1.00 28.11 175 ASP A CA 1
ATOM 1360 C C . ASP A 1 175 ? -38.053 -44.376 9.293 1.00 28.11 175 ASP A C 1
ATOM 1362 O O . ASP A 1 175 ? -37.127 -43.610 9.039 1.00 28.11 175 ASP A O 1
ATOM 1366 N N . GLN A 1 176 ? -37.945 -45.696 9.185 1.00 29.62 176 GLN A N 1
ATOM 1367 C CA . GLN A 1 176 ? -36.741 -46.516 9.113 1.00 29.62 176 GLN A CA 1
ATOM 1368 C C . GLN A 1 176 ? -36.066 -46.605 7.725 1.00 29.62 176 GLN A C 1
ATOM 1370 O O . GLN A 1 176 ? -36.723 -46.708 6.699 1.00 29.62 176 GLN A O 1
ATOM 1375 N N . ILE A 1 177 ? -34.727 -46.690 7.768 1.00 30.27 177 ILE A N 1
ATOM 1376 C CA . ILE A 1 177 ? -33.814 -47.610 7.046 1.00 30.27 177 ILE A CA 1
ATOM 1377 C C . ILE A 1 177 ? -33.980 -47.772 5.516 1.00 30.27 177 ILE A C 1
ATOM 1379 O O . ILE A 1 177 ? -34.862 -48.477 5.045 1.00 30.27 177 ILE A O 1
ATOM 1383 N N . HIS A 1 178 ? -32.951 -47.356 4.760 1.00 27.05 178 HIS A N 1
ATOM 1384 C CA . HIS A 1 178 ? -32.199 -48.298 3.914 1.00 27.05 178 HIS A CA 1
ATOM 1385 C C . HIS A 1 178 ? -30.780 -47.803 3.604 1.00 27.05 178 HIS A C 1
ATOM 1387 O O . HIS A 1 178 ? -30.560 -46.760 2.993 1.00 27.05 178 HIS A O 1
ATOM 1393 N N . VAL A 1 179 ? -29.811 -48.604 4.043 1.00 34.53 179 VAL A N 1
ATOM 1394 C CA . VAL A 1 179 ? -28.398 -48.527 3.674 1.00 34.53 179 VAL A CA 1
ATOM 1395 C C . VAL A 1 179 ? -28.269 -48.876 2.194 1.00 34.53 179 VAL A C 1
ATOM 1397 O O . VAL A 1 179 ? -28.732 -49.937 1.784 1.00 34.53 179 VAL A O 1
ATOM 1400 N N . ASN A 1 180 ? -27.591 -48.030 1.418 1.00 27.16 180 ASN A N 1
ATOM 1401 C CA . ASN A 1 180 ? -26.749 -48.516 0.333 1.00 27.16 180 ASN A CA 1
ATOM 1402 C C . ASN A 1 180 ? -25.545 -47.595 0.121 1.00 27.16 180 ASN A C 1
ATOM 1404 O O . ASN A 1 180 ? -25.651 -46.416 -0.206 1.00 27.16 180 ASN A O 1
ATOM 1408 N N . SER A 1 181 ? -24.389 -48.195 0.368 1.00 38.03 181 SER A N 1
ATOM 1409 C CA . SER A 1 181 ? -23.042 -47.698 0.158 1.00 38.03 181 SER A CA 1
ATOM 1410 C C . SER A 1 181 ? -22.741 -47.495 -1.325 1.00 38.03 181 SER A C 1
ATOM 1412 O O . SER A 1 181 ? -22.825 -48.448 -2.093 1.00 38.03 181 SER A O 1
ATOM 1414 N N . ASN A 1 182 ? -22.306 -46.291 -1.687 1.00 29.56 182 ASN A N 1
ATOM 1415 C CA . ASN A 1 182 ? -21.295 -46.049 -2.717 1.00 29.56 182 ASN A CA 1
ATOM 1416 C C . ASN A 1 182 ? -20.714 -44.655 -2.464 1.00 29.56 182 ASN A C 1
ATOM 1418 O O . ASN A 1 182 ? -21.302 -43.641 -2.831 1.00 29.56 182 ASN A O 1
ATOM 1422 N N . ILE A 1 183 ? -19.597 -44.611 -1.734 1.00 36.44 183 ILE A N 1
ATOM 1423 C CA . ILE A 1 183 ? -18.872 -43.372 -1.468 1.00 36.44 183 ILE A CA 1
ATOM 1424 C C . ILE A 1 183 ? -17.815 -43.205 -2.561 1.00 36.44 183 ILE A C 1
ATOM 1426 O O . ILE A 1 183 ? -16.753 -43.821 -2.498 1.00 36.44 183 ILE A O 1
ATOM 1430 N N . ASP A 1 184 ? -18.106 -42.340 -3.532 1.00 31.45 184 ASP A N 1
ATOM 1431 C CA . ASP A 1 184 ? -17.106 -41.760 -4.429 1.00 31.45 184 ASP A CA 1
ATOM 1432 C C . ASP A 1 184 ? -16.223 -40.778 -3.635 1.00 31.45 184 ASP A C 1
ATOM 1434 O O . ASP A 1 184 ? -16.576 -39.626 -3.375 1.00 31.45 184 ASP A O 1
ATOM 1438 N N . TRP A 1 185 ? -15.054 -41.259 -3.209 1.00 37.12 185 TRP A N 1
ATOM 1439 C CA . TRP A 1 185 ? -14.088 -40.572 -2.337 1.00 37.12 185 TRP A CA 1
ATOM 1440 C C . TRP A 1 185 ? -13.093 -39.651 -3.078 1.00 37.12 185 TRP A C 1
ATOM 1442 O O . TRP A 1 185 ? -11.959 -39.495 -2.636 1.00 37.12 185 TRP A O 1
ATOM 1452 N N . VAL A 1 186 ? -13.470 -39.023 -4.201 1.00 34.59 186 VAL A N 1
ATOM 1453 C CA . VAL A 1 186 ? -12.506 -38.234 -5.013 1.00 34.59 186 VAL A CA 1
ATOM 1454 C C . VAL A 1 186 ? -12.875 -36.745 -5.178 1.00 34.59 186 VAL A C 1
ATOM 1456 O O . VAL A 1 186 ? -12.045 -35.959 -5.619 1.00 34.59 186 VAL A O 1
ATOM 1459 N N . GLY A 1 187 ? -14.060 -36.297 -4.737 1.00 38.81 187 GLY A N 1
ATOM 1460 C CA . GLY A 1 187 ? -14.517 -34.902 -4.931 1.00 38.81 187 GLY A CA 1
ATOM 1461 C C . GLY A 1 187 ? -14.645 -34.012 -3.683 1.00 38.81 187 GLY A C 1
ATOM 1462 O O . GLY A 1 187 ? -14.935 -32.827 -3.819 1.00 38.81 187 GLY A O 1
ATOM 1463 N N . LYS A 1 188 ? -14.474 -34.547 -2.464 1.00 39.88 188 LYS A N 1
ATOM 1464 C CA . LYS A 1 188 ? -14.760 -33.819 -1.203 1.00 39.88 188 LYS A CA 1
ATOM 1465 C C . LYS A 1 188 ? -13.547 -33.168 -0.531 1.00 39.88 188 LYS A C 1
ATOM 1467 O O . LYS A 1 188 ? -13.738 -32.247 0.258 1.00 39.88 188 LYS A O 1
ATOM 1472 N N . SER A 1 1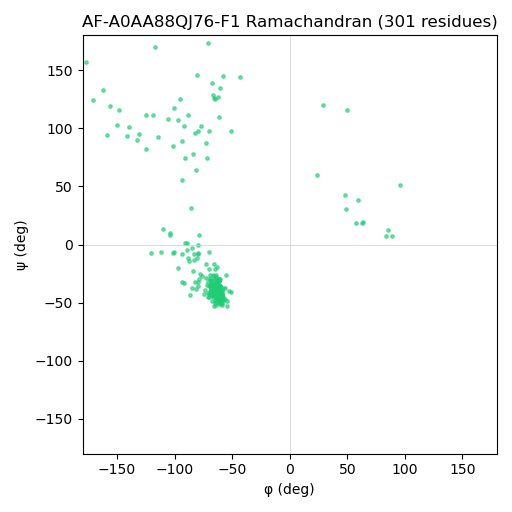89 ? -12.323 -33.603 -0.840 1.00 41.56 189 SER A N 1
ATOM 1473 C CA . SER A 1 189 ? -11.106 -33.035 -0.236 1.00 41.56 189 SER A CA 1
ATOM 1474 C C . SER A 1 189 ? -10.873 -31.587 -0.670 1.00 41.56 189 SER A C 1
ATOM 1476 O O . SER A 1 189 ? -10.593 -30.734 0.162 1.00 41.56 189 SER A O 1
ATOM 1478 N N . THR A 1 190 ? -11.116 -31.260 -1.941 1.00 52.28 190 THR A N 1
ATOM 1479 C CA . THR A 1 190 ? -10.842 -29.925 -2.497 1.00 52.28 190 THR A CA 1
ATOM 1480 C C . THR A 1 190 ? -11.750 -28.831 -1.927 1.00 52.28 190 THR A C 1
ATOM 1482 O O . THR A 1 190 ? -11.301 -27.705 -1.748 1.00 52.28 190 THR A O 1
ATOM 1485 N N . SER A 1 191 ? -13.012 -29.145 -1.610 1.00 58.28 191 SER A N 1
ATOM 1486 C CA . SER A 1 191 ? -13.952 -28.190 -0.995 1.00 58.28 191 SER A CA 1
ATOM 1487 C C . SER A 1 191 ? -13.562 -27.866 0.446 1.00 58.28 191 SER A C 1
ATOM 1489 O O . SER A 1 191 ? -13.534 -26.700 0.834 1.00 58.28 191 SER A O 1
ATOM 1491 N N . LEU A 1 192 ? -13.222 -28.899 1.223 1.00 59.91 192 LEU A N 1
ATOM 1492 C CA . LEU A 1 192 ? -12.848 -28.760 2.627 1.00 59.91 192 LEU A CA 1
ATOM 1493 C C . LEU A 1 192 ? -11.495 -28.051 2.775 1.00 59.91 192 LEU A C 1
ATOM 1495 O O . LEU A 1 192 ? -11.345 -27.180 3.627 1.00 59.91 192 LEU A O 1
ATOM 1499 N N . ASP A 1 193 ? -10.528 -28.370 1.911 1.00 63.50 193 ASP A N 1
ATOM 1500 C CA . ASP A 1 193 ? -9.213 -27.723 1.898 1.00 63.50 193 ASP A CA 1
ATOM 1501 C C . ASP A 1 193 ? -9.322 -26.227 1.558 1.00 63.50 193 ASP A C 1
ATOM 1503 O O . ASP A 1 193 ? -8.633 -25.393 2.154 1.00 63.50 193 ASP A O 1
ATOM 1507 N N . VAL A 1 194 ? -10.234 -25.860 0.649 1.00 68.19 194 VAL A N 1
ATOM 1508 C CA . VAL A 1 194 ? -10.524 -24.457 0.317 1.00 68.19 194 VAL A CA 1
ATOM 1509 C C . VAL A 1 194 ? -11.205 -23.740 1.486 1.00 68.19 194 VAL A C 1
ATOM 1511 O O . VAL A 1 194 ? -10.801 -22.625 1.821 1.00 68.19 194 VAL A O 1
ATOM 1514 N N . GLU A 1 195 ? -12.174 -24.361 2.157 1.00 69.00 195 GLU A N 1
ATOM 1515 C CA . GLU A 1 195 ? -12.829 -23.792 3.346 1.00 69.00 195 GLU A CA 1
ATOM 1516 C C . GLU A 1 195 ? -11.858 -23.610 4.516 1.00 69.00 195 GLU A C 1
ATOM 1518 O O . GLU A 1 195 ? -11.812 -22.535 5.116 1.00 69.00 195 GLU A O 1
ATOM 1523 N N . LEU A 1 196 ? -11.006 -24.603 4.781 1.00 69.38 196 LEU A N 1
ATOM 1524 C CA . LEU A 1 196 ? -9.945 -24.531 5.787 1.00 69.38 196 LEU A CA 1
ATOM 1525 C C . LEU A 1 196 ? -8.929 -23.432 5.461 1.00 69.38 196 LEU A C 1
ATOM 1527 O O . LEU A 1 196 ? -8.502 -22.695 6.351 1.00 69.38 196 LEU A O 1
ATOM 1531 N N . SER A 1 197 ? -8.544 -23.289 4.190 1.00 70.44 197 SER A N 1
ATOM 1532 C CA . SER A 1 197 ? -7.638 -22.216 3.764 1.00 70.44 197 SER A CA 1
ATOM 1533 C C . SER A 1 197 ? -8.263 -20.831 3.958 1.00 70.44 197 SER A C 1
ATOM 1535 O O . SER A 1 197 ? -7.585 -19.912 4.421 1.00 70.44 197 SER A O 1
ATOM 1537 N N . ARG A 1 198 ? -9.569 -20.693 3.693 1.00 71.75 198 ARG A N 1
ATOM 1538 C CA . ARG A 1 198 ? -10.323 -19.453 3.893 1.00 71.75 198 ARG A CA 1
ATOM 1539 C C . ARG A 1 198 ? -10.474 -19.128 5.379 1.00 71.75 198 ARG A C 1
ATOM 1541 O O . ARG A 1 198 ? -10.241 -17.984 5.750 1.00 71.75 198 ARG A O 1
ATOM 1548 N N . ALA A 1 199 ? -10.768 -20.121 6.221 1.00 74.00 199 ALA A N 1
ATOM 1549 C CA . ALA A 1 199 ? -10.845 -19.964 7.674 1.00 74.00 199 ALA A CA 1
ATOM 1550 C C . ALA A 1 199 ? -9.506 -19.486 8.273 1.00 74.00 199 ALA A C 1
ATOM 1552 O O . ALA A 1 199 ? -9.464 -18.517 9.030 1.00 74.00 199 ALA A O 1
ATOM 1553 N N . ARG A 1 200 ? -8.382 -20.074 7.841 1.00 78.94 200 ARG A N 1
ATOM 1554 C CA . ARG A 1 200 ? -7.037 -19.624 8.249 1.00 78.94 200 ARG A CA 1
ATOM 1555 C C . ARG A 1 200 ? -6.737 -18.198 7.793 1.00 78.94 200 ARG A C 1
ATOM 1557 O O . ARG A 1 200 ? -6.168 -17.410 8.540 1.00 78.94 200 ARG A O 1
ATOM 1564 N N . GLN A 1 201 ? -7.119 -17.843 6.566 1.00 78.81 201 GLN A N 1
ATOM 1565 C CA . GLN A 1 201 ? -6.964 -16.472 6.073 1.00 78.81 201 GLN A CA 1
ATOM 1566 C C . GLN A 1 201 ? -7.786 -15.481 6.900 1.00 78.81 201 GLN A C 1
ATOM 1568 O O . GLN A 1 201 ? -7.299 -14.394 7.200 1.00 78.81 201 GLN A O 1
ATOM 1573 N N . THR A 1 202 ? -9.008 -15.843 7.296 1.00 81.75 202 THR A N 1
ATOM 1574 C CA . THR A 1 202 ? -9.844 -14.987 8.143 1.00 81.75 202 THR A CA 1
ATOM 1575 C C . THR A 1 202 ? -9.278 -14.828 9.545 1.00 81.75 202 THR A C 1
ATOM 1577 O O . THR A 1 202 ? -9.234 -13.705 10.036 1.00 81.75 202 THR A O 1
ATOM 1580 N N . GLU A 1 203 ? -8.761 -15.896 10.154 1.00 84.25 203 GLU A N 1
ATOM 1581 C CA . GLU A 1 203 ? -8.080 -15.830 11.453 1.00 84.25 203 GLU A CA 1
ATOM 1582 C C . GLU A 1 203 ? -6.850 -14.917 11.392 1.00 84.25 203 GLU A C 1
ATOM 1584 O O . GLU A 1 203 ? -6.702 -14.023 12.226 1.00 84.25 203 GLU A O 1
ATOM 1589 N N . ASN A 1 204 ? -6.026 -15.051 10.347 1.00 86.38 204 ASN A N 1
ATOM 1590 C CA . ASN A 1 204 ? -4.866 -14.183 10.140 1.00 86.38 204 ASN A CA 1
ATOM 1591 C C . ASN A 1 204 ? -5.265 -12.704 10.011 1.00 86.38 204 ASN A C 1
ATOM 1593 O O . ASN A 1 204 ? -4.605 -11.836 10.581 1.00 86.38 204 ASN A O 1
ATOM 1597 N N . LEU A 1 205 ? -6.350 -12.405 9.285 1.00 85.38 205 LEU A N 1
ATOM 1598 C CA . LEU A 1 205 ? -6.865 -11.039 9.151 1.00 85.38 205 LEU A CA 1
ATOM 1599 C C . LEU A 1 205 ? -7.389 -10.493 10.487 1.00 85.38 205 LEU A C 1
ATOM 1601 O O . LEU A 1 205 ? -7.112 -9.340 10.814 1.00 85.38 205 LEU A O 1
ATOM 1605 N N . VAL A 1 206 ? -8.089 -11.313 11.282 1.00 87.88 206 VAL A N 1
ATOM 1606 C CA . VAL A 1 206 ? -8.538 -10.940 12.635 1.00 87.88 206 VAL A CA 1
ATOM 1607 C C . VAL A 1 206 ? -7.334 -10.611 13.515 1.00 87.88 206 VAL A C 1
ATOM 1609 O O . VAL A 1 206 ? -7.316 -9.570 14.169 1.00 87.88 206 VAL A O 1
ATOM 1612 N N . GLU A 1 207 ? -6.308 -11.459 13.540 1.00 89.44 207 GLU A N 1
ATOM 1613 C CA . GLU A 1 207 ? -5.113 -11.206 14.347 1.00 89.44 207 GLU A CA 1
ATOM 1614 C C . GLU A 1 207 ? -4.366 -9.946 13.917 1.00 89.44 207 GLU A C 1
ATOM 1616 O O . GLU A 1 207 ? -3.904 -9.180 14.768 1.00 89.44 207 GLU A O 1
ATOM 1621 N N . TRP A 1 208 ? -4.254 -9.709 12.610 1.00 87.50 208 TRP A N 1
ATOM 1622 C CA . TRP A 1 208 ? -3.531 -8.554 12.097 1.00 87.50 208 TRP A CA 1
ATOM 1623 C C . TRP A 1 208 ? -4.266 -7.242 12.382 1.00 87.50 208 TRP A C 1
ATOM 1625 O O . TRP A 1 208 ? -3.645 -6.293 12.864 1.00 87.50 208 TRP A O 1
ATOM 1635 N N . LEU A 1 209 ? -5.592 -7.223 12.202 1.00 89.00 209 LEU A N 1
ATOM 1636 C CA . LEU A 1 209 ? -6.442 -6.094 12.584 1.00 89.00 209 LEU A CA 1
ATOM 1637 C C . LEU A 1 209 ? -6.324 -5.787 14.085 1.00 89.00 209 LEU A C 1
ATOM 1639 O O . LEU A 1 209 ? -6.249 -4.625 14.477 1.00 89.00 209 LEU A O 1
ATOM 1643 N N . GLY A 1 210 ? -6.231 -6.823 14.923 1.00 88.88 210 GLY A N 1
ATOM 1644 C CA . GLY A 1 210 ? -6.014 -6.680 16.363 1.00 88.88 210 GLY A CA 1
ATOM 1645 C C . GLY A 1 210 ? -4.722 -5.942 16.713 1.00 88.88 210 GLY A C 1
ATOM 1646 O O . GLY A 1 210 ? -4.741 -5.040 17.548 1.00 88.88 210 GLY A O 1
ATOM 1647 N N . LYS A 1 211 ? -3.611 -6.272 16.039 1.00 89.94 211 LYS A N 1
ATOM 1648 C CA . LYS A 1 211 ? -2.316 -5.589 16.231 1.00 89.94 211 LYS A CA 1
ATOM 1649 C C . LYS A 1 211 ? -2.404 -4.104 15.871 1.00 89.94 211 LYS A C 1
ATOM 1651 O O . LYS A 1 211 ? -1.928 -3.264 16.632 1.00 89.94 211 LYS A O 1
ATOM 1656 N N . ILE A 1 212 ? -3.064 -3.790 14.754 1.00 89.19 212 ILE A N 1
ATOM 1657 C CA . ILE A 1 212 ? -3.287 -2.412 14.293 1.00 89.19 212 ILE A CA 1
ATOM 1658 C C . ILE A 1 212 ? -4.115 -1.628 15.320 1.00 89.19 212 ILE A C 1
ATOM 1660 O O . ILE A 1 212 ? -3.713 -0.547 15.751 1.00 89.19 212 ILE A O 1
ATOM 1664 N N . LEU A 1 213 ? -5.247 -2.184 15.762 1.00 88.62 213 LEU A N 1
ATOM 1665 C CA . LEU A 1 213 ? -6.116 -1.533 16.744 1.00 88.62 213 LEU A CA 1
ATOM 1666 C C . LEU A 1 213 ? -5.415 -1.344 18.094 1.00 88.62 213 LEU A C 1
ATOM 1668 O O . LEU A 1 213 ? -5.527 -0.275 18.690 1.00 88.62 213 LEU A O 1
ATOM 1672 N N . GLN A 1 214 ? -4.650 -2.337 18.557 1.00 89.88 214 GLN A N 1
ATOM 1673 C CA . GLN A 1 214 ? -3.883 -2.241 19.798 1.00 89.88 214 GLN A CA 1
ATOM 1674 C C . GLN A 1 214 ? -2.845 -1.113 19.734 1.00 89.88 214 GLN A C 1
ATOM 1676 O O . GLN A 1 214 ? -2.721 -0.346 20.690 1.00 89.88 214 GLN A O 1
ATOM 1681 N N . GLN A 1 215 ? -2.145 -0.967 18.606 1.00 87.94 215 GLN A N 1
ATOM 1682 C CA . GLN A 1 215 ? -1.192 0.121 18.401 1.00 87.94 215 GLN A CA 1
ATOM 1683 C C . GLN A 1 215 ? -1.871 1.497 18.425 1.00 87.94 215 GLN A C 1
ATOM 1685 O O . GLN A 1 215 ? -1.374 2.412 19.081 1.00 87.94 215 GLN A O 1
ATOM 1690 N N . ILE A 1 216 ? -3.021 1.645 17.759 1.00 86.00 216 ILE A N 1
ATOM 1691 C CA . ILE A 1 216 ? -3.793 2.899 17.747 1.00 86.00 216 ILE A CA 1
ATOM 1692 C C . ILE A 1 216 ? -4.278 3.256 19.158 1.00 86.00 216 ILE A C 1
ATOM 1694 O O . ILE A 1 216 ? -4.172 4.400 19.608 1.00 86.00 216 ILE A O 1
ATOM 1698 N N . VAL A 1 217 ? -4.791 2.264 19.883 1.00 85.94 217 VAL A N 1
ATOM 1699 C CA . VAL A 1 217 ? -5.275 2.425 21.252 1.00 85.94 217 VAL A CA 1
ATOM 1700 C C . VAL A 1 217 ? -4.148 2.867 22.192 1.00 85.94 217 VAL A C 1
ATOM 1702 O O . VAL A 1 217 ? -4.343 3.801 22.971 1.00 85.94 217 VAL A O 1
ATOM 1705 N N . GLN A 1 218 ? -2.961 2.258 22.090 1.00 85.19 218 GLN A N 1
ATOM 1706 C CA . GLN A 1 218 ? -1.788 2.621 22.898 1.00 85.19 218 GLN A CA 1
ATOM 1707 C C . GLN A 1 218 ? -1.316 4.059 22.649 1.00 85.19 218 GLN A C 1
ATOM 1709 O O . GLN A 1 218 ? -0.860 4.719 23.579 1.00 85.19 218 GLN A O 1
ATOM 1714 N N . SER A 1 219 ? -1.471 4.569 21.426 1.00 79.75 219 SER A N 1
ATOM 1715 C CA . SER A 1 219 ? -1.131 5.955 21.077 1.00 79.75 219 SER A CA 1
ATOM 1716 C C . SER A 1 219 ? -2.174 7.007 21.480 1.00 79.75 219 SER A C 1
ATOM 1718 O O . SER A 1 219 ? -1.957 8.193 21.242 1.00 79.75 219 SER A O 1
ATOM 1720 N N . GLY A 1 220 ? -3.290 6.610 22.101 1.00 69.69 220 GLY A N 1
ATOM 1721 C CA . GLY A 1 220 ? -4.366 7.529 22.492 1.00 69.69 220 GLY A CA 1
ATOM 1722 C C . GLY A 1 220 ? -5.501 7.604 21.470 1.00 69.69 220 GLY A C 1
ATOM 1723 O O . GLY A 1 220 ? -5.899 8.689 21.051 1.00 69.69 220 GLY A O 1
ATOM 1724 N N . GLY A 1 221 ? -6.024 6.443 21.072 1.00 69.81 221 GLY A N 1
ATOM 1725 C CA . GLY A 1 221 ? -7.123 6.327 20.113 1.00 69.81 221 GLY A CA 1
ATOM 1726 C C . GLY A 1 221 ? -8.409 7.061 20.531 1.00 69.81 221 GLY A C 1
ATOM 1727 O O . GLY A 1 221 ? -8.775 7.119 21.709 1.00 69.81 221 GLY A O 1
ATOM 1728 N N . GLY A 1 222 ? -9.114 7.619 19.539 1.00 80.00 222 GLY A N 1
ATOM 1729 C CA . GLY A 1 222 ? -10.401 8.297 19.719 1.00 80.00 222 GLY A CA 1
ATOM 1730 C C . GLY A 1 222 ? -11.559 7.346 20.052 1.00 80.00 222 GLY A C 1
ATOM 1731 O O . GLY A 1 222 ? -11.427 6.126 19.983 1.00 80.00 222 GLY A O 1
ATOM 1732 N N . ALA A 1 223 ? -12.730 7.903 20.368 1.00 82.69 223 ALA A N 1
ATOM 1733 C CA . ALA A 1 223 ? -13.925 7.145 20.765 1.00 82.69 223 ALA A CA 1
ATOM 1734 C C . ALA A 1 223 ? -14.296 6.007 19.792 1.00 82.69 223 ALA A C 1
ATOM 1736 O O . ALA A 1 223 ? -14.653 4.907 20.204 1.00 82.69 223 ALA A O 1
ATOM 1737 N N . GLU A 1 224 ? -14.179 6.268 18.492 1.00 83.94 224 GLU A N 1
ATOM 1738 C CA . GLU A 1 224 ? -14.539 5.322 17.430 1.00 83.94 224 GLU A CA 1
ATOM 1739 C C . GLU A 1 224 ? -13.574 4.129 17.378 1.00 83.94 224 GLU A C 1
ATOM 1741 O O . GLU A 1 224 ? -14.002 2.992 17.200 1.00 83.94 224 GLU A O 1
ATOM 1746 N N . THR A 1 225 ? -12.289 4.358 17.663 1.00 86.19 225 THR A N 1
ATOM 1747 C CA . THR A 1 225 ? -11.277 3.291 17.723 1.00 86.19 225 THR A CA 1
ATOM 1748 C C . THR A 1 225 ? -11.528 2.323 18.879 1.00 86.19 225 THR A C 1
ATOM 1750 O O . THR A 1 225 ? -11.338 1.121 18.717 1.00 86.19 225 THR A O 1
ATOM 1753 N N . TRP A 1 226 ? -12.038 2.813 20.016 1.00 88.19 226 TRP A N 1
ATOM 1754 C CA . TRP A 1 226 ? -12.441 1.962 21.139 1.00 88.19 226 TRP A CA 1
ATOM 1755 C C . TRP A 1 226 ? -13.661 1.099 20.808 1.00 88.19 226 TRP A C 1
ATOM 1757 O O . TRP A 1 226 ? -13.697 -0.064 21.204 1.00 88.19 226 TRP A O 1
ATOM 1767 N N . GLY A 1 227 ? -14.621 1.632 20.044 1.00 87.81 227 GLY A N 1
ATOM 1768 C CA . GLY A 1 227 ? -15.764 0.856 19.552 1.00 87.81 227 GLY A CA 1
ATOM 1769 C C . GLY A 1 227 ? -15.347 -0.255 18.587 1.00 87.81 227 GLY A C 1
ATOM 1770 O O . GLY A 1 227 ? -15.760 -1.404 18.737 1.00 87.81 227 GLY A O 1
ATOM 1771 N N . LEU A 1 228 ? -14.448 0.055 17.650 1.00 89.19 228 LEU A N 1
ATOM 1772 C CA . LEU A 1 228 ? -13.835 -0.939 16.763 1.00 89.19 228 LEU A CA 1
ATOM 1773 C C . LEU A 1 228 ? -13.064 -2.007 17.553 1.00 89.19 228 LEU A C 1
ATOM 1775 O O . LEU A 1 228 ? -13.205 -3.202 17.303 1.00 89.19 228 LEU A O 1
ATOM 1779 N N . PHE A 1 229 ? -12.295 -1.600 18.561 1.00 89.88 229 PHE A N 1
ATOM 1780 C CA . PHE A 1 229 ? -11.558 -2.526 19.419 1.00 89.88 229 PHE A CA 1
ATOM 1781 C C . PHE A 1 229 ? -12.481 -3.439 20.242 1.00 89.88 229 PHE A C 1
ATOM 1783 O O . PHE A 1 229 ? -12.206 -4.632 20.387 1.00 89.88 229 PHE A O 1
ATOM 1790 N N . ALA A 1 230 ? -13.618 -2.924 20.718 1.00 88.44 230 ALA A N 1
ATOM 1791 C CA . ALA A 1 230 ? -14.635 -3.732 21.383 1.00 88.44 230 ALA A CA 1
ATOM 1792 C C . ALA A 1 230 ? -15.234 -4.795 20.448 1.00 88.44 230 ALA A C 1
ATOM 1794 O O . ALA A 1 230 ? -15.335 -5.962 20.835 1.00 88.44 230 ALA A O 1
ATOM 1795 N N . ARG A 1 231 ? -15.581 -4.424 19.208 1.00 89.12 231 ARG A N 1
ATOM 1796 C CA . ARG A 1 231 ? -16.083 -5.362 18.186 1.00 89.12 231 ARG A CA 1
ATOM 1797 C C . ARG A 1 231 ? -15.066 -6.452 17.858 1.00 89.12 231 ARG A C 1
ATOM 1799 O O . ARG A 1 231 ? -15.426 -7.625 17.788 1.00 89.12 231 ARG A O 1
ATOM 1806 N N . TRP A 1 232 ? -13.784 -6.096 17.774 1.00 91.06 232 TRP A N 1
ATOM 1807 C CA . TRP A 1 232 ? -12.704 -7.065 17.582 1.00 91.06 232 TRP A CA 1
ATOM 1808 C C . TRP A 1 232 ? -12.633 -8.093 18.723 1.00 91.06 232 TRP A C 1
ATOM 1810 O O . TRP A 1 232 ? -12.586 -9.299 18.481 1.00 91.06 232 TRP A O 1
ATOM 1820 N N . HIS A 1 233 ? -12.685 -7.638 19.978 1.00 87.38 233 HIS A N 1
ATOM 1821 C CA . HIS A 1 233 ? -12.701 -8.540 21.135 1.00 87.38 233 HIS A CA 1
ATOM 1822 C C . HIS A 1 233 ? -13.954 -9.419 21.182 1.00 87.38 233 HIS A C 1
ATOM 1824 O O . HIS A 1 233 ? -13.870 -10.586 21.568 1.00 87.38 233 HIS A O 1
ATOM 1830 N N . LYS A 1 234 ? -15.102 -8.893 20.738 1.00 86.19 234 LYS A N 1
ATOM 1831 C CA . LYS A 1 234 ? -16.339 -9.667 20.598 1.00 86.19 234 LYS A CA 1
ATOM 1832 C C . LYS A 1 234 ? -16.183 -10.804 19.583 1.00 86.19 234 LYS A C 1
ATOM 1834 O O . LYS A 1 234 ? -16.631 -11.909 19.867 1.00 86.19 234 LYS A O 1
ATOM 1839 N N . LEU A 1 235 ? -15.495 -10.568 18.460 1.00 85.69 235 LEU A N 1
ATOM 1840 C CA . LEU A 1 235 ? -15.166 -11.615 17.482 1.00 85.69 235 LEU A CA 1
ATOM 1841 C C . LEU A 1 235 ? -14.245 -12.697 18.059 1.00 85.69 235 LEU A C 1
ATOM 1843 O O . LEU A 1 235 ? -14.451 -13.876 17.785 1.00 85.69 235 LEU A O 1
ATOM 1847 N N . LYS A 1 236 ? -13.255 -12.320 18.880 1.00 83.31 236 LYS A N 1
ATOM 1848 C CA . LYS A 1 236 ? -12.396 -13.292 19.581 1.00 83.31 236 LYS A CA 1
ATOM 1849 C C . LYS A 1 236 ? -13.117 -14.063 20.694 1.00 83.31 236 LYS A C 1
ATOM 1851 O O . LYS A 1 236 ? -12.668 -15.144 21.061 1.00 83.31 236 LYS A O 1
ATOM 1856 N N . GLY A 1 237 ? -14.226 -13.535 21.212 1.00 81.56 237 GLY A N 1
ATOM 1857 C CA . GLY A 1 237 ? -14.968 -14.109 22.339 1.00 81.56 237 GLY A CA 1
ATOM 1858 C C . GLY A 1 237 ? -14.505 -13.623 23.719 1.00 81.56 237 GLY A C 1
ATOM 1859 O O . GLY A 1 237 ? -15.002 -14.110 24.734 1.00 81.56 237 GLY A O 1
ATOM 1860 N N . ASP A 1 238 ? -13.608 -12.635 23.781 1.00 84.56 238 ASP A N 1
ATOM 1861 C CA . ASP A 1 238 ? -13.118 -12.045 25.031 1.00 84.56 238 ASP A CA 1
ATOM 1862 C C . ASP A 1 238 ? -14.078 -10.953 25.530 1.00 84.56 238 ASP A C 1
ATOM 1864 O O . ASP A 1 238 ? -13.841 -9.748 25.388 1.00 84.56 238 ASP A O 1
ATOM 1868 N N . LEU A 1 239 ? -15.193 -11.376 26.130 1.00 81.44 239 LEU A N 1
ATOM 1869 C CA . LEU A 1 239 ? -16.252 -10.472 26.602 1.00 81.44 239 LEU A CA 1
ATOM 1870 C C . LEU A 1 239 ? -15.777 -9.478 27.678 1.00 81.44 239 LEU A C 1
ATOM 1872 O O . LEU A 1 239 ? -16.284 -8.359 27.754 1.00 81.44 239 LEU A O 1
ATOM 1876 N N . THR A 1 240 ? -14.783 -9.846 28.490 1.00 82.88 240 THR A N 1
ATOM 1877 C CA . THR A 1 240 ? -14.224 -8.978 29.540 1.00 82.88 240 THR A CA 1
ATOM 1878 C C . THR A 1 240 ? -13.512 -7.764 28.944 1.00 82.88 240 THR A C 1
ATOM 1880 O O . THR A 1 240 ? -13.869 -6.628 29.257 1.00 82.88 240 THR A O 1
ATOM 1883 N N . MET A 1 241 ? -12.574 -7.984 28.022 1.00 84.75 241 MET A N 1
ATOM 1884 C CA . MET A 1 241 ? -11.846 -6.913 27.331 1.00 84.75 241 MET A CA 1
ATOM 1885 C C . MET A 1 241 ? -12.777 -6.090 26.434 1.00 84.75 241 MET A C 1
ATOM 1887 O O . MET A 1 241 ? -12.629 -4.871 26.341 1.00 84.75 241 MET A O 1
ATOM 1891 N N . CYS A 1 242 ? -13.795 -6.728 25.843 1.00 86.69 242 CYS A N 1
ATOM 1892 C CA . CYS A 1 242 ? -14.861 -6.037 25.121 1.00 86.69 242 CYS A CA 1
ATOM 1893 C C . CYS A 1 242 ? -15.593 -5.026 26.023 1.00 86.69 242 CYS A C 1
ATOM 1895 O O . CYS A 1 242 ? -15.753 -3.862 25.652 1.00 86.69 242 CYS A O 1
ATOM 1897 N N . SER A 1 243 ? -15.977 -5.432 27.240 1.00 85.06 243 SER A N 1
ATOM 1898 C CA . SER A 1 243 ? -16.636 -4.538 28.202 1.00 85.06 243 SER A CA 1
ATOM 1899 C C . SER A 1 243 ? -15.733 -3.383 28.660 1.00 85.06 243 SER A C 1
ATOM 1901 O O . SER A 1 243 ? -16.200 -2.251 28.787 1.00 85.06 243 SER A O 1
ATOM 1903 N N . GLU A 1 244 ? -14.429 -3.622 28.833 1.00 87.31 244 GLU A N 1
ATOM 1904 C CA . GLU A 1 244 ? -13.468 -2.574 29.191 1.00 87.31 244 GLU A CA 1
ATOM 1905 C C . GLU A 1 244 ? -13.294 -1.546 28.061 1.00 87.31 244 GLU A C 1
ATOM 1907 O O . GLU A 1 244 ? -13.278 -0.336 28.309 1.00 87.31 244 GLU A O 1
ATOM 1912 N N . ALA A 1 245 ? -13.208 -2.011 26.812 1.00 87.81 245 ALA A N 1
ATOM 1913 C CA . ALA A 1 245 ? -13.123 -1.150 25.637 1.00 87.81 245 ALA A CA 1
ATOM 1914 C C . ALA A 1 245 ? -14.390 -0.290 25.470 1.00 87.81 245 ALA A C 1
ATOM 1916 O O . ALA A 1 245 ? -14.284 0.927 25.299 1.00 87.81 245 ALA A O 1
ATOM 1917 N N . LEU A 1 246 ? -15.580 -0.885 25.622 1.00 87.31 246 LEU A N 1
ATOM 1918 C CA . LEU A 1 246 ? -16.856 -0.157 25.596 1.00 87.31 246 LEU A CA 1
ATOM 1919 C C . LEU A 1 246 ? -16.955 0.872 26.727 1.00 87.31 246 LEU A C 1
ATOM 1921 O O . LEU A 1 246 ? -17.401 1.994 26.501 1.00 87.31 246 LEU A O 1
ATOM 1925 N N . LEU A 1 247 ? -16.484 0.551 27.935 1.00 88.00 247 LEU A N 1
ATOM 1926 C CA . LEU A 1 247 ? -16.421 1.519 29.034 1.00 88.00 247 LEU A CA 1
ATOM 1927 C C . LEU A 1 247 ? -15.548 2.730 28.680 1.00 88.00 247 LEU A C 1
ATOM 1929 O O . LEU A 1 247 ? -15.935 3.870 28.954 1.00 88.00 247 LEU A O 1
ATOM 1933 N N . LYS A 1 248 ? -14.383 2.511 28.059 1.00 88.38 248 LYS A N 1
ATOM 1934 C CA . LYS A 1 248 ? -13.498 3.597 27.602 1.00 88.38 248 LYS A CA 1
ATOM 1935 C C . LYS A 1 248 ? -14.145 4.417 26.483 1.00 88.38 248 LYS A C 1
ATOM 1937 O O . LYS A 1 248 ? -14.073 5.647 26.521 1.00 88.38 248 LYS A O 1
ATOM 1942 N N . GLN A 1 249 ? -14.861 3.770 25.565 1.00 88.94 249 GLN A N 1
ATOM 1943 C CA . GLN A 1 249 ? -15.655 4.447 24.540 1.00 88.94 249 GLN A CA 1
ATOM 1944 C C . GLN A 1 249 ? -16.747 5.333 25.160 1.00 88.94 249 GLN A C 1
ATOM 1946 O O . GLN A 1 249 ? -16.813 6.526 24.866 1.00 88.94 249 GLN A O 1
ATOM 1951 N N . VAL A 1 250 ? -17.564 4.796 26.067 1.00 88.06 250 VAL A N 1
ATOM 1952 C CA . VAL A 1 250 ? -18.633 5.540 26.754 1.00 88.06 250 VAL A CA 1
ATOM 1953 C C . VAL A 1 250 ? -18.058 6.748 27.499 1.00 88.06 250 VAL A C 1
ATOM 1955 O O . VAL A 1 250 ? -18.561 7.862 27.341 1.00 88.06 250 VAL A O 1
ATOM 1958 N N . ARG A 1 251 ? -16.952 6.571 28.233 1.00 88.06 251 ARG A N 1
ATOM 1959 C CA . ARG A 1 251 ? -16.258 7.665 28.936 1.00 88.06 251 ARG A CA 1
ATOM 1960 C C . ARG A 1 251 ? -15.744 8.749 27.991 1.00 88.06 251 ARG A C 1
ATOM 1962 O O . ARG A 1 251 ? -15.840 9.924 28.318 1.00 88.06 251 ARG A O 1
ATOM 1969 N N . SER A 1 252 ? -15.254 8.388 26.805 1.00 86.81 252 SER A N 1
ATOM 1970 C CA . SER A 1 252 ? -14.792 9.373 25.814 1.00 86.81 252 SER A CA 1
ATOM 1971 C C . SER A 1 252 ? -15.927 10.251 25.254 1.00 86.81 252 SER A C 1
ATOM 1973 O O . SER A 1 252 ? -15.716 11.402 24.855 1.00 86.81 252 SER A O 1
ATOM 1975 N N . TYR A 1 253 ? -17.164 9.744 25.266 1.00 84.62 253 TYR A N 1
ATOM 1976 C CA . TYR A 1 253 ? -18.344 10.524 24.902 1.00 84.62 253 TYR A CA 1
ATOM 1977 C C . TYR A 1 253 ? -18.897 11.367 26.062 1.00 84.62 253 TYR A C 1
ATOM 1979 O O . TYR A 1 253 ? -19.545 12.378 25.790 1.00 84.62 253 TYR A O 1
ATOM 1987 N N . GLN A 1 254 ? -18.612 11.012 27.322 1.00 81.06 254 GLN A N 1
ATOM 1988 C CA . GLN A 1 254 ? -19.020 11.749 28.528 1.00 81.06 254 GLN A CA 1
ATOM 1989 C C . GLN A 1 254 ? -18.233 13.065 28.684 1.00 81.06 254 GLN A C 1
ATOM 1991 O O . GLN A 1 254 ? -17.339 13.191 29.514 1.00 81.06 254 GLN A O 1
ATOM 1996 N N . GLY A 1 255 ? -18.572 14.062 27.862 1.00 78.50 255 GLY A N 1
ATOM 1997 C CA . GLY A 1 255 ? -18.070 15.437 27.950 1.00 78.50 255 GLY A CA 1
ATOM 1998 C C . GLY A 1 255 ? -19.177 16.455 28.244 1.00 78.50 255 GLY A C 1
ATOM 1999 O O . GLY A 1 255 ? -20.365 16.143 28.159 1.00 78.50 255 GLY A O 1
ATOM 2000 N N . SER A 1 256 ? -18.787 17.698 28.540 1.00 68.12 256 SER A N 1
ATOM 2001 C CA . SER A 1 256 ? -19.684 18.818 28.891 1.00 68.12 256 SER A CA 1
ATOM 2002 C C . SER A 1 256 ? -20.772 19.119 27.855 1.00 68.12 256 SER A C 1
ATOM 2004 O O . SER A 1 256 ? -21.833 19.631 28.207 1.00 68.12 256 SER A O 1
ATOM 2006 N N . ASP A 1 257 ? -20.532 18.783 26.586 1.00 74.75 257 ASP A N 1
ATOM 2007 C CA . ASP A 1 257 ? -21.429 19.097 25.470 1.00 74.75 257 ASP A CA 1
ATOM 2008 C C . ASP A 1 257 ? -22.251 17.899 24.972 1.00 74.75 257 ASP A C 1
ATOM 2010 O O . ASP A 1 257 ? -22.942 18.010 23.960 1.00 74.75 257 ASP A O 1
ATOM 2014 N N . LEU A 1 258 ? -22.236 16.767 25.691 1.00 77.50 258 LEU A N 1
ATOM 2015 C CA . LEU A 1 258 ? -22.981 15.556 25.313 1.00 77.50 258 LEU A CA 1
ATOM 2016 C C . LEU A 1 258 ? -24.471 15.832 25.062 1.00 77.50 258 LEU A C 1
ATOM 2018 O O . LEU A 1 258 ? -25.054 15.302 24.125 1.00 77.50 258 LEU A O 1
ATOM 2022 N N . TRP A 1 259 ? -25.079 16.678 25.893 1.00 78.69 259 TRP A N 1
ATOM 2023 C CA . TRP A 1 259 ? -26.509 16.991 25.831 1.00 78.69 259 TRP A CA 1
ATOM 2024 C C . TRP A 1 259 ? -26.869 18.018 24.752 1.00 78.69 259 TRP A C 1
ATOM 2026 O O . TRP A 1 259 ? -28.048 18.213 24.467 1.00 78.69 259 TRP A O 1
ATOM 2036 N N . LYS A 1 260 ? -25.871 18.689 24.162 1.00 82.31 260 LYS A N 1
ATOM 2037 C CA . LYS A 1 260 ? -26.068 19.693 23.106 1.00 82.31 260 LYS A CA 1
ATOM 2038 C C . LYS A 1 260 ? -25.946 19.086 21.710 1.00 82.31 260 LYS A C 1
ATOM 2040 O O . LYS A 1 260 ? -26.619 19.541 20.791 1.00 82.31 260 LYS A O 1
ATOM 2045 N N . ASP A 1 261 ? -25.108 18.062 21.556 1.00 87.00 261 ASP A N 1
ATOM 2046 C CA . ASP A 1 261 ? -24.894 17.360 20.292 1.00 87.00 261 ASP A CA 1
ATOM 2047 C C . ASP A 1 261 ? -25.743 16.081 20.221 1.00 87.00 261 ASP A C 1
ATOM 2049 O O . ASP A 1 261 ? -25.469 15.067 20.873 1.00 87.00 261 ASP A O 1
ATOM 2053 N N . ARG A 1 262 ? -26.787 16.128 19.388 1.00 87.00 262 ARG A N 1
ATOM 2054 C CA . ARG A 1 262 ? -27.732 15.021 19.210 1.00 87.00 262 ARG A CA 1
ATOM 2055 C C . ARG A 1 262 ? -27.068 13.765 18.644 1.00 87.00 262 ARG A C 1
ATOM 2057 O O . ARG A 1 262 ? -27.475 12.663 19.010 1.00 87.00 262 ARG A O 1
ATOM 2064 N N . ASP A 1 263 ? -26.088 13.897 17.757 1.00 85.69 263 ASP A N 1
ATOM 2065 C CA . ASP A 1 263 ? -25.462 12.737 17.120 1.00 85.69 263 ASP A CA 1
ATOM 2066 C C . ASP A 1 263 ? -24.430 12.094 18.045 1.00 85.69 263 ASP A C 1
ATOM 2068 O O . ASP A 1 263 ? -24.377 10.864 18.149 1.00 85.69 263 ASP A O 1
ATOM 2072 N N . ARG A 1 264 ? -23.708 12.900 18.831 1.00 82.94 264 ARG A N 1
ATOM 2073 C CA . ARG A 1 264 ? -22.868 12.385 19.920 1.00 82.94 264 ARG A CA 1
ATOM 2074 C C . ARG A 1 264 ? -23.694 11.663 20.984 1.00 82.94 264 ARG A C 1
ATOM 2076 O O . ARG A 1 264 ? -23.286 10.593 21.434 1.00 82.94 264 ARG A O 1
ATOM 2083 N N . PHE A 1 265 ? -24.870 12.187 21.338 1.00 87.06 265 PHE A N 1
ATOM 2084 C CA . PHE A 1 265 ? -25.786 11.520 22.266 1.00 87.06 265 PHE A CA 1
ATOM 2085 C C . PHE A 1 265 ? -26.273 10.163 21.737 1.00 87.06 265 PHE A C 1
ATOM 2087 O O . PHE A 1 265 ? -26.287 9.189 22.487 1.00 87.06 265 PHE A O 1
ATOM 2094 N N . LYS A 1 266 ? -26.615 10.056 20.444 1.00 88.25 266 LYS A N 1
ATOM 2095 C CA . LYS A 1 266 ? -26.979 8.763 19.831 1.00 88.25 266 LYS A CA 1
ATOM 2096 C C . LYS A 1 266 ? -25.834 7.752 19.912 1.00 88.25 266 LYS A C 1
ATOM 2098 O O . LYS A 1 266 ? -26.069 6.623 20.337 1.00 88.25 266 LYS A O 1
ATOM 2103 N N . LYS A 1 267 ? -24.607 8.154 19.544 1.00 86.25 267 LYS A N 1
ATOM 2104 C CA . LYS A 1 267 ? -23.411 7.292 19.631 1.00 86.25 267 LYS A CA 1
ATOM 2105 C C . LYS A 1 267 ? -23.164 6.830 21.074 1.00 86.25 267 LYS A C 1
ATOM 2107 O O . LYS A 1 267 ? -22.922 5.650 21.309 1.00 86.25 267 LYS A O 1
ATOM 2112 N N . PHE A 1 268 ? -23.310 7.733 22.044 1.00 87.69 268 PHE A N 1
ATOM 2113 C CA . PHE A 1 268 ? -23.214 7.420 23.472 1.00 87.69 268 PHE A CA 1
ATOM 2114 C C . PHE A 1 268 ? -24.284 6.424 23.942 1.00 87.69 268 PHE A C 1
ATOM 2116 O O . PHE A 1 268 ? -23.957 5.451 24.623 1.00 87.69 268 PHE A O 1
ATOM 2123 N N . ALA A 1 269 ? -25.551 6.650 23.583 1.00 88.06 269 ALA A N 1
ATOM 2124 C CA . ALA A 1 269 ? -26.659 5.783 23.973 1.00 88.06 269 ALA A CA 1
ATOM 2125 C C . ALA A 1 269 ? -26.494 4.374 23.389 1.00 88.06 269 ALA A C 1
ATOM 2127 O O . ALA A 1 269 ? -26.720 3.392 24.092 1.00 88.06 269 ALA A O 1
ATOM 2128 N N . HIS A 1 270 ? -26.041 4.278 22.137 1.00 88.19 270 HIS A N 1
ATOM 2129 C CA . HIS A 1 270 ? -25.766 3.003 21.484 1.00 88.19 270 HIS A CA 1
ATOM 2130 C C . HIS A 1 270 ? -24.618 2.244 22.163 1.00 88.19 270 HIS A C 1
ATOM 2132 O O . HIS A 1 270 ? -24.814 1.105 22.574 1.00 88.19 270 HIS A O 1
ATOM 2138 N N . ALA A 1 271 ? -23.475 2.898 22.398 1.00 85.94 271 ALA A N 1
ATOM 21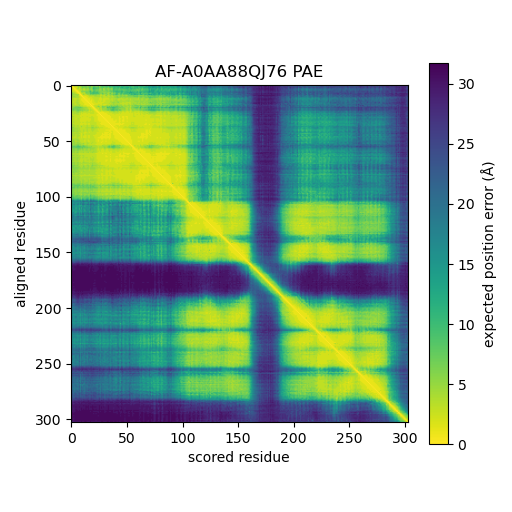39 C CA . ALA A 1 271 ? -22.350 2.281 23.106 1.00 85.94 271 ALA A CA 1
ATOM 2140 C C . ALA A 1 271 ? -22.724 1.848 24.540 1.00 85.94 271 ALA A C 1
ATOM 2142 O O . ALA A 1 271 ? -22.289 0.803 25.020 1.00 85.94 271 ALA A O 1
ATOM 2143 N N . SER A 1 272 ? -23.572 2.626 25.223 1.00 87.56 272 SER A N 1
ATOM 2144 C CA . SER A 1 272 ? -24.072 2.283 26.562 1.00 87.56 272 SER A CA 1
ATOM 2145 C C . SER A 1 272 ? -25.010 1.073 26.535 1.00 87.56 272 SER A C 1
ATOM 2147 O O . SER A 1 272 ? -24.948 0.229 27.427 1.00 87.56 272 SER A O 1
ATOM 2149 N N . LEU A 1 273 ? -25.863 0.967 25.511 1.00 90.38 273 LEU A N 1
ATOM 2150 C CA . LEU A 1 273 ? -26.738 -0.187 25.306 1.00 90.38 273 LEU A CA 1
ATOM 2151 C C . LEU A 1 273 ? -25.916 -1.462 25.068 1.00 90.38 273 LEU A C 1
ATOM 2153 O O . LEU A 1 273 ? -26.169 -2.472 25.723 1.00 90.38 273 LEU A O 1
ATOM 2157 N N . GLU A 1 274 ? -24.923 -1.407 24.178 1.00 86.94 274 GLU A N 1
ATOM 2158 C CA . GLU A 1 274 ? -24.039 -2.544 23.889 1.00 86.94 274 GLU A CA 1
ATOM 2159 C C . GLU A 1 274 ? -23.264 -2.998 25.130 1.00 86.94 274 GLU A C 1
ATOM 2161 O O . GLU A 1 274 ? -23.144 -4.196 25.390 1.00 86.94 274 GLU A O 1
ATOM 2166 N N . LEU A 1 275 ? -22.786 -2.051 25.942 1.00 87.50 275 LEU A N 1
ATOM 2167 C CA . LEU A 1 275 ? -22.120 -2.361 27.204 1.00 87.50 275 LEU A CA 1
ATOM 2168 C C . LEU A 1 275 ? -23.047 -3.121 28.161 1.00 87.50 275 LEU A C 1
ATOM 2170 O O . LEU A 1 275 ? -22.633 -4.122 28.746 1.00 87.50 275 LEU A O 1
ATOM 2174 N N . CYS A 1 276 ? -24.295 -2.669 28.309 1.00 86.25 276 CYS A N 1
ATOM 2175 C CA . CYS A 1 276 ? -25.284 -3.340 29.150 1.00 86.25 276 CYS A CA 1
ATOM 2176 C C . CYS A 1 276 ? -25.596 -4.756 28.647 1.00 86.25 276 CYS A C 1
ATOM 2178 O O . CYS A 1 276 ? -25.664 -5.674 29.458 1.00 86.25 276 CYS A O 1
ATOM 2180 N N . GLN A 1 277 ? -25.737 -4.944 27.331 1.00 85.44 277 GLN A N 1
ATOM 2181 C CA . GLN A 1 277 ? -25.974 -6.260 26.725 1.00 85.44 277 GLN A CA 1
ATOM 2182 C C . GLN A 1 277 ? -24.805 -7.223 26.981 1.00 85.44 277 GLN A C 1
ATOM 2184 O O . GLN A 1 277 ? -25.002 -8.330 27.480 1.00 85.44 277 GLN A O 1
ATOM 2189 N N . ASN A 1 278 ? -23.569 -6.775 26.750 1.00 82.00 278 ASN A N 1
ATOM 2190 C CA . ASN A 1 278 ? -22.390 -7.596 27.027 1.00 82.00 278 ASN A CA 1
ATOM 2191 C C . ASN A 1 278 ? -22.255 -7.925 28.526 1.00 82.00 278 ASN A C 1
ATOM 2193 O O . ASN A 1 278 ? -21.851 -9.030 28.885 1.00 82.00 278 ASN A O 1
ATOM 2197 N N . ALA A 1 279 ? -22.618 -6.997 29.419 1.00 79.81 279 ALA A N 1
ATOM 2198 C CA . ALA A 1 279 ? -22.633 -7.239 30.862 1.00 79.81 279 ALA A CA 1
ATOM 2199 C C . ALA A 1 279 ? -23.717 -8.253 31.280 1.00 79.81 279 ALA A C 1
ATOM 2201 O O . ALA A 1 279 ? -23.488 -9.069 32.178 1.00 79.81 279 ALA A O 1
ATOM 2202 N N . THR A 1 280 ? -24.879 -8.256 30.617 1.00 81.06 280 THR A N 1
ATOM 2203 C CA . THR A 1 280 ? -25.894 -9.297 30.833 1.00 81.06 280 THR A CA 1
ATOM 2204 C C . THR A 1 280 ? -25.413 -10.662 30.353 1.00 81.06 280 THR A C 1
ATOM 2206 O O . THR A 1 280 ? -25.598 -11.643 31.069 1.00 81.06 280 THR A O 1
ATOM 2209 N N . ASP A 1 281 ? -24.696 -10.729 29.231 1.00 76.38 281 ASP A N 1
ATOM 2210 C CA . ASP A 1 281 ? -24.135 -11.985 28.719 1.00 76.38 281 ASP A CA 1
ATOM 2211 C C . ASP A 1 281 ? -23.024 -12.535 29.630 1.00 76.38 281 ASP A C 1
ATOM 2213 O O . ASP A 1 281 ? -22.961 -13.738 29.877 1.00 76.38 281 ASP A O 1
ATOM 2217 N N . LEU A 1 282 ? -22.201 -11.653 30.212 1.00 73.62 282 LEU A N 1
ATOM 2218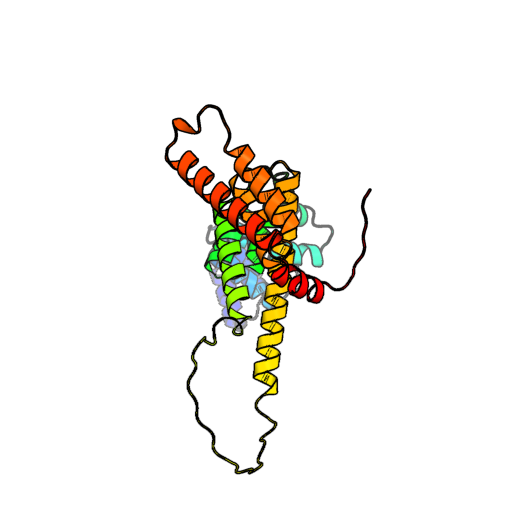 C CA . LEU A 1 282 ? -21.190 -11.997 31.224 1.00 73.62 282 LEU A CA 1
ATOM 2219 C C . LEU A 1 282 ? -21.795 -12.550 32.521 1.00 73.62 282 LEU A C 1
ATOM 2221 O O . LEU A 1 282 ? -21.182 -13.398 33.167 1.00 73.62 282 LEU A O 1
ATOM 2225 N N . SER A 1 283 ? -22.975 -12.069 32.923 1.00 67.56 283 SER A N 1
ATOM 2226 C CA . SER A 1 283 ? -23.652 -12.536 34.142 1.00 67.56 283 SER A CA 1
ATOM 2227 C C . SER A 1 283 ? -24.463 -13.819 33.933 1.00 67.56 283 SER A C 1
ATOM 2229 O O . SER A 1 283 ? -24.916 -14.418 34.909 1.00 67.56 283 SER A O 1
ATOM 2231 N N . ASN A 1 284 ? -24.609 -14.280 32.685 1.00 69.94 284 ASN A N 1
ATOM 2232 C CA . ASN A 1 284 ? -25.380 -15.466 32.342 1.00 69.94 284 ASN A CA 1
ATOM 2233 C C . ASN A 1 284 ? -24.506 -16.745 32.421 1.00 69.94 284 ASN A C 1
ATOM 2235 O O . ASN A 1 284 ? -23.614 -16.947 31.590 1.00 69.94 284 ASN A O 1
ATOM 2239 N N . PRO A 1 285 ? -24.741 -17.656 33.387 1.00 55.81 285 PRO A N 1
ATOM 2240 C CA . PRO A 1 285 ? -23.834 -18.774 33.678 1.00 55.81 285 PRO A CA 1
ATOM 2241 C C . PRO A 1 285 ? -23.688 -19.803 32.542 1.00 55.81 285 PRO A C 1
ATOM 2243 O O . PRO A 1 285 ? -22.679 -20.506 32.481 1.00 55.81 285 PRO A O 1
ATOM 2246 N N . ASN A 1 286 ? -24.642 -19.871 31.608 1.00 53.50 286 ASN A N 1
ATOM 2247 C CA . ASN A 1 286 ? -24.607 -20.821 30.490 1.00 53.50 286 ASN A CA 1
ATOM 2248 C C . ASN A 1 286 ? -23.534 -20.482 29.434 1.00 53.50 286 ASN A C 1
ATOM 2250 O O . ASN A 1 286 ? -22.925 -21.394 28.876 1.00 53.50 286 ASN A O 1
ATOM 2254 N N . ILE A 1 287 ? -23.230 -19.198 29.209 1.00 53.72 287 ILE A N 1
ATOM 2255 C CA . ILE A 1 287 ? -22.275 -18.733 28.178 1.00 53.72 287 ILE A CA 1
ATOM 2256 C C . ILE A 1 287 ? -20.814 -18.898 28.645 1.00 53.72 287 ILE A C 1
ATOM 2258 O O . ILE A 1 287 ? -19.911 -19.185 27.852 1.00 53.72 287 ILE A O 1
ATOM 2262 N N . ILE A 1 288 ? -20.579 -18.813 29.958 1.00 49.03 288 ILE A N 1
ATOM 2263 C CA . ILE A 1 288 ? -19.263 -19.011 30.590 1.00 49.03 288 ILE A CA 1
ATOM 2264 C C . ILE A 1 288 ? -18.740 -20.440 30.348 1.00 49.03 288 ILE A C 1
ATOM 2266 O O . ILE A 1 288 ? -17.532 -20.648 30.202 1.00 49.03 288 ILE A O 1
ATOM 2270 N N . SER A 1 289 ? -19.642 -21.424 30.266 1.00 39.56 289 SER A N 1
ATOM 2271 C CA . SER A 1 289 ? -19.286 -22.825 30.006 1.00 39.56 289 SER A CA 1
ATOM 2272 C C . SER A 1 289 ? -18.788 -23.057 28.571 1.00 39.56 289 SER A C 1
ATOM 2274 O O . SER A 1 289 ? -17.837 -23.809 28.367 1.00 39.56 289 SER A O 1
ATOM 2276 N N . THR A 1 290 ? -19.353 -22.343 27.592 1.00 41.78 290 THR A N 1
ATOM 2277 C CA . THR A 1 290 ? -18.996 -22.455 26.170 1.00 41.78 290 THR A CA 1
ATOM 2278 C C . THR A 1 290 ? -17.750 -21.648 25.797 1.00 41.78 290 THR A C 1
ATOM 2280 O O . THR A 1 290 ? -16.970 -22.084 24.952 1.00 41.78 290 THR A O 1
ATOM 2283 N N . ALA A 1 291 ? -17.499 -20.509 26.455 1.00 38.50 291 ALA A N 1
ATOM 2284 C CA . ALA A 1 291 ? -16.307 -19.688 26.209 1.00 38.50 291 ALA A CA 1
ATOM 2285 C C . ALA A 1 291 ? -15.016 -20.338 26.747 1.00 38.50 291 ALA A C 1
ATOM 2287 O O . ALA A 1 291 ? -13.972 -20.274 26.101 1.00 38.50 291 ALA A O 1
ATOM 2288 N N . LYS A 1 292 ? -15.090 -21.052 27.882 1.00 38.00 292 LYS A N 1
ATOM 2289 C CA . LYS A 1 292 ? -13.958 -21.817 28.443 1.00 38.00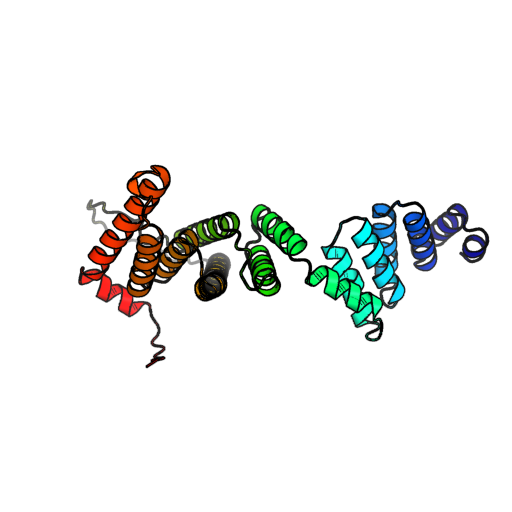 292 LYS A CA 1
ATOM 2290 C C . LYS A 1 292 ? -13.505 -23.003 27.585 1.00 38.00 292 LYS A C 1
ATOM 2292 O O . LYS A 1 292 ? -12.404 -23.494 27.798 1.00 38.00 292 LYS A O 1
ATOM 2297 N N . MET A 1 293 ? -14.321 -23.463 26.634 1.00 35.91 293 MET A N 1
ATOM 2298 C CA . MET A 1 293 ? -13.937 -24.543 25.716 1.00 35.91 293 MET A CA 1
ATOM 2299 C C . MET A 1 293 ? -13.218 -24.047 24.449 1.00 35.91 293 MET A C 1
ATOM 2301 O O . MET A 1 293 ? -12.658 -24.869 23.730 1.00 35.91 293 MET A O 1
ATOM 2305 N N . ARG A 1 294 ? -13.210 -22.734 24.160 1.00 38.78 294 ARG A N 1
ATOM 2306 C CA . ARG A 1 294 ? -12.627 -22.166 22.924 1.00 38.78 294 ARG A CA 1
ATOM 2307 C C . ARG A 1 294 ? -11.234 -21.547 23.079 1.00 38.78 294 ARG A C 1
ATOM 2309 O O . ARG A 1 294 ? -10.627 -21.207 22.069 1.00 38.78 294 ARG A O 1
ATOM 2316 N N . THR A 1 295 ? -10.695 -21.426 24.289 1.00 32.25 295 THR A N 1
ATOM 2317 C CA . THR A 1 295 ? -9.326 -20.934 24.503 1.00 32.25 295 THR A CA 1
ATOM 2318 C C . THR A 1 295 ? -8.365 -22.102 24.760 1.00 32.25 295 THR A C 1
ATOM 2320 O O . THR A 1 295 ? -8.510 -22.803 25.764 1.00 32.25 295 THR A O 1
ATOM 2323 N N . PRO A 1 296 ? -7.349 -22.344 23.905 1.00 32.25 296 PRO A N 1
ATOM 2324 C CA . PRO A 1 296 ? -6.204 -23.124 24.336 1.00 32.25 296 PRO A CA 1
ATOM 2325 C C . PRO A 1 296 ? -5.499 -22.319 25.429 1.00 32.25 296 PRO A C 1
ATOM 2327 O O . PRO A 1 296 ? -5.173 -21.147 25.248 1.00 32.25 296 PRO A O 1
ATOM 2330 N N . LEU A 1 297 ? -5.310 -22.950 26.584 1.00 34.53 297 LEU A N 1
ATOM 2331 C CA . LEU A 1 297 ? -4.591 -22.419 27.735 1.00 34.53 297 LEU A CA 1
ATOM 2332 C C . LEU A 1 297 ? -3.203 -21.894 27.325 1.00 34.53 297 LEU A C 1
ATOM 2334 O O . LEU A 1 297 ? -2.239 -22.652 27.280 1.00 34.53 297 LEU A O 1
ATOM 2338 N N . THR A 1 298 ? -3.071 -20.589 27.106 1.00 31.80 298 THR A N 1
ATOM 2339 C CA . THR A 1 298 ? -1.791 -19.894 27.266 1.00 31.80 298 THR A CA 1
ATOM 2340 C C . THR A 1 298 ? -1.926 -18.919 28.419 1.00 31.80 298 THR A C 1
ATOM 2342 O O . THR A 1 298 ? -2.380 -17.786 28.272 1.00 31.80 298 THR A O 1
ATOM 2345 N N . SER A 1 299 ? -1.547 -19.404 29.598 1.00 34.16 299 SER A N 1
ATOM 2346 C CA . SER A 1 299 ? -1.256 -18.587 30.763 1.00 34.16 299 SER A CA 1
ATOM 2347 C C . SER A 1 299 ? -0.092 -17.651 30.445 1.00 34.16 299 SER A C 1
ATOM 2349 O O . SER A 1 299 ? 1.051 -18.097 30.356 1.00 34.16 299 SER A O 1
ATOM 2351 N N . ILE A 1 300 ? -0.356 -16.356 30.320 1.00 31.52 300 ILE A N 1
ATOM 2352 C CA . ILE A 1 300 ? 0.669 -15.338 30.545 1.00 31.52 300 ILE A CA 1
ATOM 2353 C C . ILE A 1 300 ? 0.042 -14.315 31.482 1.00 31.52 300 ILE A C 1
ATOM 2355 O O . ILE A 1 300 ? -0.718 -13.441 31.071 1.00 31.52 300 ILE A O 1
ATOM 2359 N N . GLY A 1 301 ? 0.307 -14.511 32.773 1.00 29.36 301 GLY A N 1
ATOM 2360 C CA . GLY A 1 301 ? -0.006 -13.532 33.798 1.00 29.36 301 GLY A CA 1
ATOM 2361 C C . GLY A 1 301 ? 0.876 -12.302 33.625 1.00 29.36 301 GLY A C 1
ATOM 2362 O O . GLY A 1 301 ? 2.071 -12.425 33.369 1.00 29.36 301 GLY A O 1
ATOM 2363 N N . TRP A 1 302 ? 0.273 -11.135 33.800 1.00 30.92 302 TRP A N 1
ATOM 2364 C CA . TRP A 1 302 ? 0.990 -9.900 34.070 1.00 30.92 302 TRP A CA 1
ATOM 2365 C C . TRP A 1 302 ? 0.408 -9.313 35.352 1.00 30.92 302 TRP A C 1
ATOM 2367 O O . TRP A 1 302 ? -0.768 -8.954 35.408 1.00 30.92 302 TRP A O 1
ATOM 2377 N N . THR A 1 303 ? 1.238 -9.339 36.392 1.00 35.47 303 THR A N 1
ATOM 2378 C CA . THR A 1 303 ? 1.220 -8.409 37.527 1.00 35.47 303 THR A CA 1
ATOM 2379 C C . THR A 1 303 ? 1.659 -7.027 37.082 1.00 35.47 303 THR A C 1
ATOM 2381 O O . THR A 1 303 ? 2.566 -6.986 36.216 1.00 35.47 303 THR A O 1
#

Mean predicted aligned error: 14.82 Å

Nearest PDB structures (foldseek):
  2vsy-assembly1_A  TM=5.222E-01  e=2.476E-03  Xanthomonas campestris pv. campestris str. ATCC 33913
  2vsn-assembly2_B  TM=5.567E-01  e=6.071E-03  Xanthomonas campestris pv. campestris str. 8004
  6yj6-assembly1_A  TM=3.161E-01  e=8.130E-05  Saccharomyces cerevisiae
  6vbv-assembly1_4  TM=3.338E-01  e=5.100E-04  Bos taurus
  3cvp-assembly1_A  TM=3.392E-01  e=1.916E-03  unclassified

Radius of gyration: 28.91 Å; Cα contacts (8 Å, |Δi|>4): 281; chains: 1; bounding box: 68×68×76 Å

Sequence (303 aa):
CSLGDITNDDACYNKALEVSGNRSARAKRSLARNAYNRGEYEMSKNLWECAMALNSLYPDGWFALGAAALKARDVEKALDGFTRAVQLDPENGEAWNNIACLRNSWQLWENYSHVAADIGNFSLAMEALQKVLNLTDSKRVDAELIERMMQEVEKRALSSHPESALATSNYDCSDQIHVNSNIDWVGKSTSLDVELSRARQTENLVEWLGKILQQIVQSGGGAETWGLFARWHKLKGDLTMCSEALLKQVRSYQGSDLWKDRDRFKKFAHASLELCQNATDLSNPNIISTAKMRTPLTSIGWT

pLDDT: mean 77.81, std 20.14, range [24.67, 96.75]

Solvent-accessible surface area (backbone atoms only — not comparable to full-atom values): 16831 Å² total; per-residue (Å²): 76,74,68,19,73,73,67,71,40,63,66,44,24,51,54,42,26,63,78,48,72,72,64,43,36,68,33,31,44,54,48,15,52,52,30,43,76,72,65,39,20,64,62,12,25,56,29,26,49,61,15,38,74,70,48,73,93,41,39,71,53,26,38,49,25,10,55,25,18,46,73,52,68,38,55,68,57,15,46,51,18,21,52,51,13,35,75,71,35,77,81,44,61,68,39,52,50,52,45,47,54,60,72,65,34,42,70,57,28,51,55,48,18,52,52,28,44,76,76,64,42,52,70,59,15,52,52,25,47,50,48,27,25,67,72,47,74,47,71,61,74,64,63,66,62,53,49,54,52,48,54,50,52,51,55,52,57,53,69,74,50,77,83,83,77,74,67,98,70,93,75,89,80,91,82,83,88,82,92,79,91,80,84,80,87,82,72,62,64,66,59,51,52,50,51,53,53,50,50,51,52,50,51,53,50,52,54,50,53,48,54,53,46,51,53,36,49,73,67,67,48,53,49,66,53,26,47,53,47,16,53,52,26,52,75,75,62,42,60,68,64,17,45,54,27,28,51,52,20,38,54,66,49,70,52,98,56,34,91,75,37,70,67,58,37,51,55,37,52,50,43,48,49,53,39,51,52,54,52,52,52,72,72,36,74,73,55,59,62,59,53,67,72,73,58,82,90,72,88,75,88,80,131

InterPro domains:
  IPR011990 Tetratricopeptide-like helical domain superfamily [G3DSA:1.25.40.10] (1-173)
  IPR011990 Tetratricopeptide-like helical domain superfamily [SSF48452] (11-136)
  IPR013105 Tetratricopeptide repeat 2 [PF07719] (59-92)
  IPR019734 Tetratricopeptide repeat [PS50005] (59-92)
  IPR019734 Tetratricopeptide repeat [SM00028] (25-58)
  IPR019734 Tetratricopeptide repeat [SM00028] (59-92)
  IPR019734 Tetratricopeptide repeat [SM00028] (106-139)
  IPR044244 Tetratricopeptide repeat protein TTC27/Emw1 [PTHR16193] (1-293)

Foldseek 3Di:
DVVCVVVVDLVVLVVVCVVVVNLDLPSLQSVLVSCVVVLVLVSSLVSLVSSCVNPVLDLVSLCSNLVSCVSVVNNVSNLVSLVSSCVNPVPPVVSVVSNCVSLLPLVNLVVQLVVCVVVVNNVSNLVSLVSSCVNVVLPDDDLVSLVSLLVVLVVLLVVLDPPPPDDDDDDDDDDDDDDDDDDPPPPPPVVVVVSVVSVVVSVVSLVSSQVSLVSNVVSPHALSSLQSNLSSCVSVVNLVSSLVSLVVSLVNLPDPCNVVDPVSVVSNVVSVVVSVVSVVCVVDPVNVVVSVVRDDDDDDDDD

Organism: NCBI:txid112253

Secondary structure (DSSP, 8-state):
-HHHHHH--HHHHHHHHHHTTT--HHHHHHHHHHHHHTT-HHHHHHHHHHHHHH----HHHHHHHHHHHHHTT-HHHHHHHHHHHHHH-TT-HHHHHHHHHHHH-HHHHHHHHHHHHHHT-HHHHHHHHHHHHHHTTT----HHHHHHHHHHHHHHHHHT-GGG-S------------------TTSSHHHHHHHHHHHHHHHHHHHHHHHHHHHHHHTT--HHHHHHHHHHHHHHT-HHHHHHHHHHHHHHH-STTTTT-HHHHHHHHHHHHHHHHHHHHHH-HHHHHHHTTS---------